Protein AF-A0A4R9K6L1-F1 (afdb_monomer_lite)

Sequence (220 aa):
MGFFLIISLLNCKSLLVRKDYQGAKDAWADTNPELAFERFPSGESGQFITTLEKAHIGFLKDKFDYSDLAELAETSKERLRFSASRELRSFFYLETGEGYYASEAEIIYMHILLGLYFARDKQFEKAAIEARYAGNLLSGEWSAEGQFDDPTLRVLLASLWLSCGNWEEARVDFKKASILAPENKNLRSLSNMKVAPAGFTLIFGGPGAEPVIKTKPNLN

Radius of gyration: 20.04 Å; chains: 1; bounding box: 72×46×49 Å

Secondary structure (DSSP, 8-state):
-------------PPP-TTTTHHHHHHHHTT-HHHHHHTS--S-TT-HHHHHHHHHHHHHTT----HHHHHHHHHHHHHHHHHHHS-------EE-TTS-EE-HHHHHHHHHHHHHHHHHTT-HHHHHHHHHHHHHHHHSEEETTEE---HHHHHHHHHHHHHTT-HHHHHHHHHHHHHHSTT-HHHHHHHT-SS--S-------S--PPP---------

InterPro domains:
  IPR011990 Tetratricopeptide-like helical domain superfamily [G3DSA:1.25.40.10] (13-191)
  IPR011990 Tetratricopeptide-like helical domain superfamily [SSF48452] (108-185)

Foldseek 3Di:
DDDDDPPPPPLPQDDDDPVQQVQLVVCVVVVNLVRSLVSLHDRDPLWLVSLLVNLVSCVVVVHLDNVSLVVVLVVVVVVLVVVVVPPDLAQQFPLTPVRHGDDLVSNLSSLLSVLVSCLVVVVLVSSVVSLVVSVCLQVAQSHNVGHDHDLVSLQSSLVSCVSSVNLVSSLVSLVVSCVVVVVPVVSVVSNPDPDHDPDDDDDDDDPPDDPDPPPDDPPD

pLDDT: mean 79.96, std 19.22, range [33.66, 98.31]

Structure (mmCIF, N/CA/C/O backbone):
data_AF-A0A4R9K6L1-F1
#
_entry.id   AF-A0A4R9K6L1-F1
#
loop_
_atom_site.group_PDB
_atom_site.id
_atom_site.type_symbol
_atom_site.label_atom_id
_atom_site.label_alt_id
_atom_site.label_comp_id
_atom_site.label_asym_id
_atom_site.label_entity_id
_atom_site.label_seq_id
_atom_site.pdbx_PDB_ins_code
_atom_site.Cartn_x
_atom_site.Cartn_y
_atom_site.Cartn_z
_atom_site.occupancy
_atom_site.B_iso_or_equiv
_atom_site.auth_seq_id
_atom_site.auth_comp_id
_atom_site.auth_asym_id
_atom_site.auth_atom_id
_atom_site.pdbx_PDB_model_num
ATOM 1 N N . MET A 1 1 ? -52.188 10.236 30.792 1.00 36.88 1 MET A N 1
ATOM 2 C CA . MET A 1 1 ? -51.552 10.195 29.456 1.00 36.88 1 MET A CA 1
ATOM 3 C C . MET A 1 1 ? -50.476 11.266 29.462 1.00 36.88 1 MET A C 1
ATOM 5 O O . MET A 1 1 ? -50.837 12.419 29.583 1.00 36.88 1 MET A O 1
ATOM 9 N N . GLY A 1 2 ? -49.170 11.039 29.499 1.00 35.03 2 GLY A N 1
ATOM 10 C CA . GLY A 1 2 ? -48.326 9.904 29.137 1.00 35.03 2 GLY A CA 1
ATOM 11 C C . GLY A 1 2 ? -47.093 10.526 28.471 1.00 35.03 2 GLY A C 1
ATOM 12 O O . GLY A 1 2 ? -47.034 10.583 27.251 1.00 35.03 2 GLY A O 1
ATOM 13 N N . PHE A 1 3 ? -46.205 11.126 29.273 1.00 36.59 3 PHE A N 1
ATOM 14 C CA . PHE A 1 3 ? -45.024 11.874 28.825 1.00 36.59 3 PHE A CA 1
ATOM 15 C C . PHE A 1 3 ? -43.962 10.867 28.355 1.00 36.59 3 PHE A C 1
ATOM 17 O O . PHE A 1 3 ? -43.412 10.131 29.172 1.00 36.59 3 PHE A O 1
ATOM 24 N N . PHE A 1 4 ? -43.715 10.779 27.047 1.00 35.78 4 PHE A N 1
ATOM 25 C CA . PHE A 1 4 ? -42.674 9.912 26.490 1.00 35.78 4 PHE A CA 1
ATOM 26 C C . PHE A 1 4 ? -41.352 10.683 26.454 1.00 35.78 4 PHE A C 1
ATOM 28 O O . PHE A 1 4 ? -41.128 11.532 25.594 1.00 35.78 4 PHE A O 1
ATOM 35 N N . LEU A 1 5 ? -40.491 10.407 27.433 1.00 33.66 5 LEU A N 1
ATOM 36 C CA . LEU A 1 5 ? -39.117 10.890 27.477 1.00 33.66 5 LEU A CA 1
ATOM 37 C C . LEU A 1 5 ? -38.275 9.983 26.563 1.00 33.66 5 LEU A C 1
ATOM 39 O O . LEU A 1 5 ? -37.979 8.844 26.921 1.00 33.66 5 LEU A O 1
ATOM 43 N N . ILE A 1 6 ? -37.919 10.458 25.369 1.00 46.28 6 ILE A N 1
ATOM 44 C CA . ILE A 1 6 ? -36.927 9.787 24.520 1.00 46.28 6 ILE A CA 1
ATOM 45 C C . ILE A 1 6 ? -35.559 10.083 25.135 1.00 46.28 6 ILE A C 1
ATOM 47 O O . ILE A 1 6 ? -34.987 11.153 24.939 1.00 46.28 6 ILE A O 1
ATOM 51 N N . ILE A 1 7 ? -35.065 9.146 25.943 1.00 44.22 7 ILE A N 1
ATOM 52 C CA . ILE A 1 7 ? -33.682 9.143 26.415 1.00 44.22 7 ILE A CA 1
ATOM 53 C C . ILE A 1 7 ? -32.823 8.756 25.213 1.00 44.22 7 ILE A C 1
ATOM 55 O O . ILE A 1 7 ? -32.684 7.579 24.881 1.00 44.22 7 ILE A O 1
ATOM 59 N N . SER A 1 8 ? -32.278 9.760 24.532 1.00 39.25 8 SER A N 1
ATOM 60 C CA . SER A 1 8 ? -31.176 9.575 23.596 1.00 39.25 8 SER A CA 1
ATOM 61 C C . SER A 1 8 ? -30.018 8.941 24.364 1.00 39.25 8 SER A C 1
ATOM 63 O O . SER A 1 8 ? -29.418 9.577 25.230 1.00 39.25 8 SER A O 1
ATOM 65 N N . LEU A 1 9 ? -29.744 7.667 24.083 1.00 37.16 9 LEU A N 1
ATOM 66 C CA . LEU A 1 9 ? -28.567 6.962 24.572 1.00 37.16 9 LEU A CA 1
ATOM 67 C C . LEU A 1 9 ? -27.334 7.735 24.097 1.00 37.16 9 LEU A C 1
ATOM 69 O O . LEU A 1 9 ? -26.990 7.721 22.916 1.00 37.16 9 LEU A O 1
ATOM 73 N N . LEU A 1 10 ? -26.697 8.444 25.027 1.00 37.34 10 LEU A N 1
ATOM 74 C CA . LEU A 1 10 ? -25.349 8.964 24.866 1.00 37.34 10 LEU A CA 1
ATOM 75 C C . LEU A 1 10 ? -24.451 7.761 24.576 1.00 37.34 10 LEU A C 1
ATOM 77 O O . LEU A 1 10 ? -24.151 6.965 25.465 1.00 37.34 10 LEU A O 1
ATOM 81 N N . ASN A 1 11 ? -24.087 7.594 23.307 1.00 37.25 11 ASN A N 1
ATOM 82 C CA . ASN A 1 11 ? -23.179 6.552 22.865 1.00 37.25 11 ASN A CA 1
ATOM 83 C C . ASN A 1 11 ? -21.774 6.945 23.343 1.00 37.25 11 ASN A C 1
ATOM 85 O O . ASN A 1 11 ? -21.026 7.613 22.631 1.00 37.25 11 ASN A O 1
ATOM 89 N N . CYS A 1 12 ? -21.454 6.606 24.594 1.00 40.66 12 CYS A N 1
ATOM 90 C CA . CYS A 1 12 ? -20.096 6.648 25.123 1.00 40.66 12 CYS A CA 1
ATOM 91 C C . CYS A 1 12 ? -19.276 5.626 24.329 1.00 40.66 12 CYS A C 1
ATOM 93 O O . CYS A 1 12 ? -19.197 4.458 24.706 1.00 40.66 12 CYS A O 1
ATOM 95 N N . LYS A 1 13 ? -18.722 6.039 23.186 1.00 56.47 13 LYS A N 1
ATOM 96 C CA . LYS A 1 13 ? -17.783 5.218 22.423 1.00 56.47 13 LYS A CA 1
ATOM 97 C C . LYS A 1 13 ? -16.499 5.116 23.247 1.00 56.47 13 LYS A C 1
ATOM 99 O O . LYS A 1 13 ? -15.717 6.060 23.292 1.00 56.47 13 LYS A O 1
ATOM 104 N N . SER A 1 14 ? -16.327 4.011 23.969 1.00 63.00 14 SER A N 1
ATOM 105 C CA . SER A 1 14 ? -15.036 3.667 24.563 1.00 63.00 14 SER A CA 1
ATOM 106 C C . SER A 1 14 ? -14.050 3.367 23.443 1.00 63.00 14 SER A C 1
ATOM 108 O O . SER A 1 14 ? -14.424 2.690 22.484 1.00 63.00 14 SER A O 1
ATOM 110 N N . LEU A 1 15 ? -12.813 3.844 23.579 1.00 71.88 15 LEU A N 1
ATOM 111 C CA . LEU A 1 15 ? -11.767 3.521 22.619 1.00 71.88 15 LEU A CA 1
ATOM 112 C C . LEU A 1 15 ? -11.484 2.011 22.625 1.00 71.88 15 LEU A C 1
ATOM 114 O O . LEU A 1 15 ? -11.490 1.397 23.699 1.00 71.88 15 LEU A O 1
ATOM 118 N N . LEU A 1 16 ? -11.242 1.421 21.454 1.00 79.19 16 LEU A N 1
ATOM 119 C CA . LEU A 1 16 ? -10.873 0.015 21.339 1.00 79.19 16 LEU A CA 1
ATOM 120 C C . LEU A 1 16 ? -9.491 -0.198 21.954 1.00 79.19 16 LEU A C 1
ATOM 122 O O . LEU A 1 16 ? -8.539 0.547 21.720 1.00 79.19 16 LEU A O 1
ATOM 126 N N . VAL A 1 17 ? -9.361 -1.263 22.735 1.00 80.75 17 VAL A N 1
ATOM 127 C CA . VAL A 1 17 ? -8.100 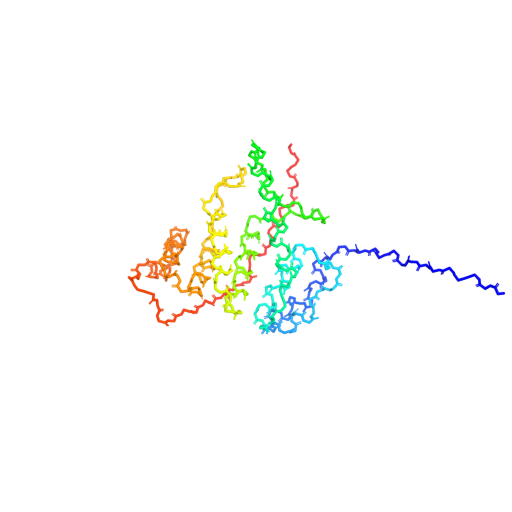-1.675 23.354 1.00 80.75 17 VAL A CA 1
ATOM 128 C C . VAL A 1 17 ? -7.574 -2.947 22.702 1.00 80.75 17 VAL A C 1
ATOM 130 O O . VAL A 1 17 ? -8.315 -3.703 22.083 1.00 80.75 17 VAL A O 1
ATOM 133 N N . ARG A 1 18 ? -6.286 -3.263 22.907 1.00 79.69 18 ARG A N 1
ATOM 134 C CA . ARG A 1 18 ? -5.628 -4.468 22.347 1.00 79.69 18 ARG A CA 1
ATOM 135 C C . ARG A 1 18 ? -6.443 -5.757 22.527 1.00 79.69 18 ARG A C 1
ATOM 137 O O . ARG A 1 18 ? -6.401 -6.619 21.654 1.00 79.69 18 ARG A O 1
ATOM 144 N N . LYS A 1 19 ? -7.161 -5.888 23.648 1.00 84.81 19 LYS A N 1
ATOM 145 C CA . LYS A 1 19 ? -7.999 -7.051 23.965 1.00 84.81 19 LYS A CA 1
ATOM 146 C C . LYS A 1 19 ? -9.189 -7.204 23.011 1.00 84.81 19 LYS A C 1
ATOM 148 O O . LYS A 1 19 ? -9.548 -8.334 22.698 1.00 84.81 19 LYS A O 1
ATOM 153 N N . ASP A 1 20 ? -9.755 -6.104 22.524 1.00 86.06 20 ASP A N 1
ATOM 154 C CA . ASP A 1 20 ? -10.908 -6.130 21.617 1.00 86.06 20 ASP A CA 1
ATOM 155 C C . ASP A 1 20 ? -10.535 -6.718 20.248 1.00 86.06 20 ASP A C 1
ATOM 157 O O . ASP A 1 20 ? -11.352 -7.360 19.597 1.00 86.06 20 ASP A O 1
ATOM 161 N N . TYR A 1 21 ? -9.264 -6.595 19.856 1.00 87.25 21 TYR A N 1
ATOM 162 C CA . TYR A 1 21 ? -8.719 -7.170 18.624 1.00 87.25 21 TYR A CA 1
ATOM 163 C C . TYR A 1 21 ? -8.342 -8.651 18.746 1.00 87.25 21 TYR A C 1
ATOM 165 O O . TYR A 1 21 ? -7.993 -9.264 17.738 1.00 87.25 21 TYR A O 1
ATOM 173 N N . GLN A 1 22 ? -8.373 -9.249 19.944 1.00 88.88 22 GLN A N 1
ATOM 174 C CA . GLN A 1 22 ? -7.830 -10.597 20.157 1.00 88.88 22 GLN A CA 1
ATOM 175 C C . GLN A 1 22 ? -8.517 -11.642 19.269 1.00 88.88 22 GLN A C 1
ATOM 177 O O . GLN A 1 22 ? -7.840 -12.450 18.644 1.00 88.88 22 GLN A O 1
ATOM 182 N N . GLY A 1 23 ? -9.846 -11.569 19.131 1.00 88.75 23 GLY A N 1
ATOM 183 C CA . GLY A 1 23 ? -10.600 -12.507 18.298 1.00 88.75 23 GLY A CA 1
ATOM 184 C C . GLY A 1 23 ? -10.215 -12.455 16.816 1.00 88.75 23 GLY A C 1
ATOM 185 O O . GLY A 1 23 ? -10.156 -13.503 16.171 1.00 88.75 23 GLY A O 1
ATOM 186 N N . ALA A 1 24 ? -9.929 -11.259 16.292 1.00 88.75 24 ALA A N 1
ATOM 187 C CA . ALA A 1 24 ? -9.442 -11.073 14.928 1.00 88.75 24 ALA A CA 1
ATOM 188 C C . ALA A 1 24 ? -7.986 -11.539 14.776 1.00 88.75 24 ALA A C 1
ATOM 190 O O . ALA A 1 24 ? -7.653 -12.187 13.787 1.00 88.75 24 ALA A O 1
ATOM 191 N N . LYS A 1 25 ? -7.133 -11.269 15.775 1.00 88.25 25 LYS A N 1
ATOM 192 C CA . LYS A 1 25 ? -5.722 -11.690 15.791 1.00 88.25 25 LYS A CA 1
ATOM 193 C C . LYS A 1 25 ? -5.557 -13.204 15.816 1.00 88.25 25 LYS A C 1
ATOM 195 O O . LYS A 1 25 ? -4.747 -13.721 15.055 1.00 88.25 25 LYS A O 1
ATOM 200 N N . ASP A 1 26 ? -6.333 -13.901 16.641 1.00 89.62 26 ASP A N 1
ATOM 201 C CA . ASP A 1 26 ? -6.288 -15.365 16.725 1.00 89.62 26 ASP A CA 1
ATOM 202 C C . ASP A 1 26 ? -6.690 -15.990 15.381 1.00 89.62 26 ASP A C 1
ATOM 204 O O . ASP A 1 26 ? -5.981 -16.832 14.840 1.00 89.62 26 ASP A O 1
ATOM 208 N N . ALA A 1 27 ? -7.779 -15.501 14.779 1.00 89.38 27 ALA A N 1
ATOM 209 C CA . ALA A 1 27 ? -8.224 -15.965 13.468 1.00 89.38 27 ALA A CA 1
ATOM 210 C C . ALA A 1 27 ? -7.210 -15.660 12.350 1.00 89.38 27 ALA A C 1
ATOM 212 O O . ALA A 1 27 ? -7.004 -16.477 11.453 1.00 89.38 27 ALA A O 1
ATOM 213 N N . TRP A 1 28 ? -6.551 -14.502 12.415 1.00 86.88 28 TRP A N 1
ATOM 214 C CA . TRP A 1 28 ? -5.494 -14.138 11.478 1.00 86.88 28 TRP A CA 1
ATOM 215 C C . TRP A 1 28 ? -4.270 -15.051 11.594 1.00 86.88 28 TRP A C 1
ATOM 217 O O . TRP A 1 28 ? -3.740 -15.501 10.579 1.00 86.88 28 TRP A O 1
ATOM 227 N N . ALA A 1 29 ? -3.844 -15.358 12.822 1.00 85.88 29 ALA A N 1
ATOM 228 C CA . ALA A 1 29 ? -2.739 -16.277 13.087 1.00 85.88 29 ALA A CA 1
ATOM 229 C C . ALA A 1 29 ? -3.022 -17.689 12.544 1.00 85.88 29 ALA A C 1
ATOM 231 O O . ALA A 1 29 ? -2.115 -18.343 12.031 1.00 85.88 29 ALA A O 1
ATOM 232 N N . ASP A 1 30 ? -4.288 -18.108 12.557 1.00 87.00 30 ASP A N 1
ATOM 233 C CA . ASP A 1 30 ? -4.757 -19.369 11.974 1.00 87.00 30 ASP A CA 1
ATOM 234 C C . ASP A 1 30 ? -4.945 -19.312 10.441 1.00 87.00 30 ASP A C 1
ATOM 236 O O . ASP A 1 30 ? -5.498 -20.235 9.844 1.00 87.00 30 ASP A O 1
ATOM 240 N N . THR A 1 31 ? -4.471 -18.249 9.773 1.00 85.00 31 THR A N 1
ATOM 241 C CA . THR A 1 31 ? -4.601 -18.039 8.315 1.00 85.00 31 THR A CA 1
ATOM 242 C C . THR A 1 31 ? -6.068 -18.035 7.850 1.00 85.00 31 THR A C 1
ATOM 244 O O . THR A 1 31 ? -6.394 -18.519 6.769 1.00 85.00 31 THR A O 1
ATOM 247 N N . ASN A 1 32 ? -6.974 -17.491 8.672 1.00 87.81 32 ASN A N 1
ATOM 248 C CA . ASN A 1 32 ? -8.411 -17.419 8.396 1.00 87.81 32 ASN A CA 1
ATOM 249 C C . ASN A 1 32 ? -8.884 -15.950 8.295 1.00 87.81 32 ASN A C 1
ATOM 251 O O . ASN A 1 32 ? -9.416 -15.396 9.267 1.00 87.81 32 ASN A O 1
ATOM 255 N N . PRO A 1 33 ? -8.669 -15.284 7.142 1.00 86.69 33 PRO A N 1
ATOM 256 C CA . PRO A 1 33 ? -9.011 -13.874 6.961 1.00 86.69 33 PRO A CA 1
ATOM 257 C C . PRO A 1 33 ? -10.525 -13.615 6.996 1.00 86.69 33 PRO A C 1
ATOM 259 O O . PRO A 1 33 ? -10.949 -12.529 7.396 1.00 86.69 33 PRO A O 1
ATOM 262 N N . GLU A 1 34 ? -11.359 -14.595 6.637 1.00 89.19 34 GLU A N 1
ATOM 263 C CA . GLU A 1 34 ? -12.816 -14.518 6.776 1.00 89.19 34 GLU A CA 1
ATOM 264 C C . GLU A 1 34 ? -13.216 -14.351 8.240 1.00 89.19 34 GLU A C 1
ATOM 266 O O . GLU A 1 34 ? -13.890 -13.381 8.594 1.00 89.19 34 GLU A O 1
ATOM 271 N N . LEU A 1 35 ? -12.747 -15.255 9.100 1.00 90.31 35 LEU A N 1
ATOM 272 C CA . LEU A 1 35 ? -13.051 -15.223 10.525 1.00 90.31 35 LEU A CA 1
ATOM 273 C C . LEU A 1 35 ? -12.405 -14.015 11.214 1.00 90.31 35 LEU A C 1
ATOM 275 O O . LEU A 1 35 ? -13.004 -13.439 12.123 1.00 90.31 35 LEU A O 1
ATOM 279 N N . ALA A 1 36 ? -11.215 -13.597 10.769 1.00 90.50 36 ALA A N 1
ATOM 280 C CA . ALA A 1 36 ? -10.563 -12.388 11.266 1.00 90.50 36 ALA A CA 1
ATOM 281 C C . ALA A 1 36 ? -11.409 -11.140 10.991 1.00 90.50 36 ALA A C 1
ATOM 283 O O . ALA A 1 36 ? -11.549 -10.284 11.862 1.00 90.50 36 ALA A O 1
ATOM 284 N N . PHE A 1 37 ? -12.027 -11.063 9.810 1.00 89.81 37 PHE A N 1
ATOM 285 C CA . PHE A 1 37 ? -12.924 -9.969 9.450 1.00 89.81 37 PHE A CA 1
ATOM 286 C C . PHE A 1 37 ? -14.233 -9.997 10.240 1.00 89.81 37 PHE A C 1
ATOM 288 O O . PHE A 1 37 ? -14.690 -8.953 10.698 1.00 89.81 37 PHE A O 1
ATOM 295 N N . GLU A 1 38 ? -14.843 -11.172 10.409 1.00 90.25 38 GLU A N 1
ATOM 296 C CA . GLU A 1 38 ? -16.077 -11.332 11.194 1.00 90.25 38 GLU A CA 1
ATOM 297 C C . GLU A 1 38 ? -15.883 -10.958 12.665 1.00 90.25 38 GLU A C 1
ATOM 299 O O . GLU A 1 38 ? -16.781 -10.394 13.288 1.00 90.25 38 GLU A O 1
ATOM 304 N N . ARG A 1 39 ? -14.702 -11.257 13.213 1.00 91.25 39 ARG A N 1
ATOM 305 C CA . ARG A 1 39 ? -14.328 -10.947 14.598 1.00 91.25 39 ARG A CA 1
ATOM 306 C C . ARG A 1 39 ? -13.650 -9.590 14.756 1.00 91.25 39 ARG A C 1
ATOM 308 O O . ARG A 1 39 ? -13.226 -9.270 15.867 1.00 91.25 39 ARG A O 1
ATOM 315 N N . PHE A 1 40 ? -13.522 -8.809 13.683 1.00 89.06 40 PHE A N 1
ATOM 316 C CA . PHE A 1 40 ? -12.942 -7.475 13.768 1.00 89.06 40 PHE A CA 1
ATOM 317 C C . PHE A 1 40 ? -13.823 -6.595 14.667 1.00 89.06 40 PHE A C 1
ATOM 319 O O . PHE A 1 40 ? -15.046 -6.575 14.483 1.00 89.06 40 PHE A O 1
ATOM 326 N N . PRO A 1 41 ? -13.247 -5.886 15.653 1.00 85.06 41 PRO A N 1
ATOM 327 C CA . PRO A 1 41 ? -14.032 -5.171 16.646 1.00 85.06 41 PRO A CA 1
ATOM 328 C C . PRO A 1 41 ? -14.935 -4.105 16.013 1.00 85.06 41 PRO A C 1
ATOM 330 O O . PRO A 1 41 ? -14.535 -3.333 15.141 1.00 85.06 41 PRO A O 1
ATOM 333 N N . SER A 1 42 ? -16.176 -4.042 16.492 1.00 73.25 42 SER A N 1
ATOM 334 C CA . SER A 1 42 ? -17.151 -3.017 16.123 1.00 73.25 42 SER A CA 1
ATOM 335 C C . SER A 1 42 ? -17.279 -2.004 17.263 1.00 73.25 42 SER A C 1
ATOM 337 O O . SER A 1 42 ? -17.827 -2.331 18.313 1.00 73.25 42 SER A O 1
ATOM 339 N N . GLY A 1 43 ? -16.786 -0.779 17.079 1.00 68.12 43 GLY A N 1
ATOM 340 C CA . GLY A 1 43 ? -16.890 0.278 18.100 1.00 68.12 43 GLY A CA 1
ATOM 341 C C . GLY A 1 43 ? -16.409 1.645 17.615 1.00 68.12 43 GLY A C 1
ATOM 342 O O . GLY A 1 43 ? -17.047 2.667 17.866 1.00 68.12 43 GLY A O 1
ATOM 343 N N . GLU A 1 44 ? -15.360 1.642 16.799 1.00 66.94 44 GLU A N 1
ATOM 344 C CA . GLU A 1 44 ? -14.699 2.834 16.257 1.00 66.94 44 GLU A CA 1
ATOM 345 C C . GLU A 1 44 ? -14.853 2.914 14.732 1.00 66.94 44 GLU A C 1
ATOM 347 O O . GLU A 1 44 ? -13.885 2.948 13.978 1.00 66.94 44 GLU A O 1
ATOM 352 N N . SER A 1 45 ? -16.099 2.907 14.250 1.00 62.50 45 SER A N 1
ATOM 353 C CA . SER A 1 45 ? -16.364 3.139 12.823 1.00 62.50 45 SER A CA 1
ATOM 354 C C . SER A 1 45 ? -15.931 4.556 12.437 1.00 62.50 45 SER A C 1
ATOM 356 O O . SER A 1 45 ? -16.371 5.511 13.087 1.00 62.50 45 SER A O 1
ATOM 358 N N . GLY A 1 46 ? -15.113 4.674 11.388 1.00 62.56 46 GLY A N 1
ATOM 359 C CA . GLY A 1 46 ? -14.629 5.948 10.841 1.00 62.56 46 GLY A CA 1
ATOM 360 C C . GLY A 1 46 ? -13.322 6.474 11.443 1.00 62.56 46 GLY A C 1
ATOM 361 O O . GLY A 1 46 ? -12.901 7.566 11.079 1.00 62.56 46 GLY A O 1
ATOM 362 N N . GLN A 1 47 ? -12.680 5.727 12.346 1.00 81.06 47 GLN A N 1
ATOM 363 C CA . GLN A 1 47 ? -11.330 6.050 12.821 1.00 81.06 47 GLN A CA 1
ATOM 364 C C . GLN A 1 47 ? -10.272 5.525 11.845 1.00 81.06 47 GLN A C 1
ATOM 366 O O . GLN A 1 47 ? -10.514 4.561 11.112 1.00 81.06 47 GLN A O 1
ATOM 371 N N . PHE A 1 48 ? -9.103 6.161 11.803 1.00 85.44 48 PHE A N 1
ATOM 372 C CA . PHE A 1 48 ? -8.091 5.886 10.781 1.00 85.44 48 PHE A CA 1
ATOM 373 C C . PHE A 1 48 ? -7.600 4.438 10.842 1.00 85.44 48 PHE A C 1
ATOM 375 O O . PHE A 1 48 ? -7.652 3.726 9.838 1.00 85.44 48 PHE A O 1
ATOM 382 N N . ILE A 1 49 ? -7.148 3.991 12.019 1.00 85.69 49 ILE A N 1
ATOM 383 C CA . ILE A 1 49 ? -6.502 2.681 12.156 1.00 85.69 49 ILE A CA 1
ATOM 384 C C . ILE A 1 49 ? -7.497 1.542 11.937 1.00 85.69 49 ILE A C 1
ATOM 386 O O . ILE A 1 49 ? -7.215 0.614 11.185 1.00 85.69 49 ILE A O 1
ATOM 390 N N . THR A 1 50 ? -8.708 1.655 12.489 1.00 87.88 50 THR A N 1
ATOM 391 C CA . THR A 1 50 ? -9.757 0.648 12.303 1.00 87.88 50 THR A CA 1
ATOM 392 C C . THR A 1 50 ? -10.201 0.550 10.855 1.00 87.88 50 THR A C 1
ATOM 394 O O . THR A 1 50 ? -10.419 -0.555 10.360 1.00 87.88 50 THR A O 1
ATOM 397 N N . THR A 1 51 ? -10.310 1.682 10.157 1.00 90.69 51 THR A N 1
ATOM 398 C CA . THR A 1 51 ? -10.644 1.716 8.730 1.00 90.69 51 THR A CA 1
ATOM 399 C C . THR A 1 51 ? -9.538 1.065 7.904 1.00 90.69 51 THR A C 1
ATOM 401 O O . THR A 1 51 ? -9.827 0.206 7.070 1.00 90.69 51 THR A O 1
ATOM 404 N N . LEU A 1 52 ? -8.274 1.412 8.167 1.00 92.12 52 LEU A N 1
ATOM 405 C CA . LEU A 1 52 ? -7.118 0.875 7.449 1.00 92.12 52 LEU A CA 1
ATOM 406 C C . LEU A 1 52 ? -6.951 -0.637 7.663 1.00 92.12 52 LEU A C 1
ATOM 408 O O . LEU A 1 52 ? -6.829 -1.385 6.693 1.00 92.12 52 LEU A O 1
ATOM 412 N N . GLU A 1 53 ? -6.991 -1.107 8.910 1.00 90.25 53 GLU A N 1
ATOM 413 C CA . GLU A 1 53 ? -6.848 -2.528 9.249 1.00 90.25 53 GLU A CA 1
ATOM 414 C C . GLU A 1 53 ? -8.016 -3.363 8.713 1.00 90.25 53 GLU A C 1
ATOM 416 O O . GLU A 1 53 ? -7.815 -4.428 8.122 1.00 90.25 53 GLU A O 1
ATOM 421 N N . LYS A 1 54 ? -9.252 -2.870 8.852 1.00 90.56 54 LYS A N 1
ATOM 422 C CA . LYS A 1 54 ? -10.431 -3.560 8.319 1.00 90.56 54 LYS A CA 1
ATOM 423 C C . LYS A 1 54 ? -10.404 -3.623 6.795 1.00 90.56 54 LYS A C 1
ATOM 425 O O . LYS A 1 54 ? -10.770 -4.657 6.232 1.00 90.56 54 LYS A O 1
ATOM 430 N N . ALA A 1 55 ? -9.952 -2.561 6.127 1.00 93.31 55 ALA A N 1
ATOM 431 C CA . ALA A 1 55 ? -9.749 -2.563 4.683 1.00 93.31 55 ALA A CA 1
ATOM 432 C C . ALA A 1 55 ? -8.622 -3.522 4.272 1.00 93.31 55 ALA A C 1
ATOM 434 O O . ALA A 1 55 ? -8.765 -4.232 3.285 1.00 93.31 55 ALA A O 1
ATOM 435 N N . HIS A 1 56 ? -7.533 -3.626 5.037 1.00 92.56 56 HIS A N 1
ATOM 436 C CA . HIS A 1 56 ? -6.466 -4.594 4.764 1.00 92.56 56 HIS A CA 1
ATOM 437 C C . HIS A 1 56 ? -6.994 -6.033 4.779 1.00 92.56 56 HIS A C 1
ATOM 439 O O . HIS A 1 56 ? -6.833 -6.777 3.808 1.00 92.56 56 HIS A O 1
ATOM 445 N N . ILE A 1 57 ? -7.678 -6.413 5.862 1.00 90.56 57 ILE A N 1
ATOM 446 C CA . ILE A 1 57 ? -8.269 -7.751 5.988 1.00 90.56 57 ILE A CA 1
ATOM 447 C C . ILE A 1 57 ? -9.310 -7.950 4.885 1.00 90.56 57 ILE A C 1
ATOM 449 O O . ILE A 1 57 ? -9.303 -8.977 4.214 1.00 90.56 57 ILE A O 1
ATOM 453 N N . GLY A 1 58 ? -10.169 -6.949 4.659 1.00 91.88 58 GLY A N 1
ATOM 454 C CA . GLY A 1 58 ? -11.185 -6.932 3.609 1.00 91.88 58 GLY A CA 1
ATOM 455 C C . GLY A 1 58 ? -10.609 -7.175 2.215 1.00 91.88 58 GLY A C 1
ATOM 456 O O . GLY A 1 58 ? -11.170 -7.959 1.447 1.00 91.88 58 GLY A O 1
ATOM 457 N N . PHE A 1 59 ? -9.474 -6.556 1.902 1.00 92.12 59 PHE A N 1
ATOM 458 C CA . PHE A 1 59 ? -8.802 -6.719 0.624 1.00 92.12 59 PHE A CA 1
ATOM 459 C C . PHE A 1 59 ? -8.403 -8.180 0.426 1.00 92.12 59 PHE A C 1
ATOM 461 O O . PHE A 1 59 ? -8.665 -8.738 -0.633 1.00 92.12 59 PHE A O 1
ATOM 468 N N . LEU A 1 60 ? -7.844 -8.828 1.443 1.00 89.00 60 LEU A N 1
ATOM 469 C CA . LEU A 1 60 ? -7.330 -10.197 1.335 1.00 89.00 60 LEU A CA 1
ATOM 470 C C . LEU A 1 60 ? -8.411 -11.282 1.270 1.00 89.00 60 LEU A C 1
ATOM 472 O O . LEU A 1 60 ? -8.127 -12.380 0.810 1.00 89.00 60 LEU A O 1
ATOM 476 N N . LYS A 1 61 ? -9.647 -10.964 1.662 1.00 87.44 61 LYS A N 1
ATOM 477 C CA . LYS A 1 61 ? -10.827 -11.849 1.568 1.00 87.44 61 LYS A CA 1
ATOM 478 C C . LYS A 1 61 ? -11.792 -11.476 0.439 1.00 87.44 61 LYS A C 1
ATOM 480 O O . LYS A 1 61 ? -13.004 -11.692 0.564 1.00 87.44 61 LYS A O 1
ATOM 485 N N . ASP A 1 62 ? -11.290 -10.778 -0.577 1.00 86.25 62 ASP A N 1
ATOM 486 C CA . ASP A 1 62 ? -12.059 -10.339 -1.745 1.00 86.25 62 ASP A CA 1
ATOM 487 C C . ASP A 1 62 ? -13.358 -9.575 -1.405 1.00 86.25 62 ASP A C 1
ATOM 489 O O . ASP A 1 62 ? -14.382 -9.705 -2.078 1.00 86.25 62 ASP A O 1
ATOM 493 N N . LYS A 1 63 ? -13.351 -8.741 -0.351 1.00 85.50 63 LYS A N 1
ATOM 494 C CA . LYS A 1 63 ? -14.401 -7.718 -0.192 1.00 85.50 63 LYS A CA 1
ATOM 495 C C . LYS A 1 63 ? -14.182 -6.603 -1.207 1.00 85.50 63 LYS A C 1
ATOM 497 O O . LYS A 1 63 ? -13.049 -6.248 -1.510 1.00 85.50 63 LYS A O 1
ATOM 502 N N . PHE A 1 64 ? -15.292 -6.025 -1.652 1.00 79.38 64 PHE A N 1
ATOM 503 C CA . PHE A 1 64 ? -15.335 -4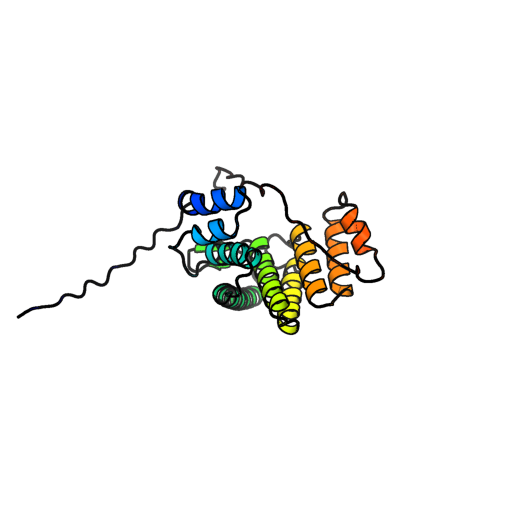.919 -2.613 1.00 79.38 64 PHE A CA 1
ATOM 504 C C . PHE A 1 64 ? -15.764 -3.589 -1.989 1.00 79.38 64 PHE A C 1
ATOM 506 O O . PHE A 1 64 ? -15.771 -2.574 -2.668 1.00 79.38 64 PHE A O 1
ATOM 513 N N . ASP A 1 65 ? -16.141 -3.581 -0.711 1.00 89.12 65 ASP A N 1
ATOM 514 C CA . ASP A 1 65 ? -16.518 -2.345 -0.032 1.00 89.12 65 ASP A CA 1
ATOM 515 C C . ASP A 1 65 ? -15.279 -1.684 0.579 1.00 89.12 65 ASP A C 1
ATOM 517 O O . ASP A 1 65 ? -14.642 -2.252 1.470 1.00 89.12 65 ASP A O 1
ATOM 521 N N . TYR A 1 66 ? -14.931 -0.515 0.047 1.00 93.38 66 TYR A N 1
ATOM 522 C CA . TYR A 1 66 ? -13.800 0.311 0.462 1.00 93.38 66 TYR A CA 1
ATOM 523 C C . TYR A 1 66 ? -14.181 1.802 0.517 1.00 93.38 66 TYR A C 1
ATOM 525 O O . TYR A 1 66 ? -13.306 2.665 0.420 1.00 93.38 66 TYR A O 1
ATOM 533 N N . SER A 1 67 ? -15.475 2.127 0.671 1.00 93.19 67 SER A N 1
ATOM 534 C CA . SER A 1 67 ? -15.950 3.521 0.722 1.00 93.19 67 SER A CA 1
ATOM 535 C C . SER A 1 67 ? -15.286 4.316 1.840 1.00 93.19 67 SER A C 1
ATOM 537 O O . SER A 1 67 ? -14.794 5.414 1.596 1.00 93.19 67 SER A O 1
ATOM 539 N N . ASP A 1 68 ? -15.201 3.723 3.032 1.00 91.62 68 ASP A N 1
ATOM 540 C CA . ASP A 1 68 ? -14.621 4.367 4.213 1.00 91.62 68 ASP A CA 1
ATOM 541 C C . ASP A 1 68 ? -13.122 4.643 4.003 1.00 91.62 68 ASP A C 1
ATOM 543 O O . ASP A 1 68 ? -12.616 5.696 4.384 1.00 91.62 68 ASP A O 1
ATOM 547 N N . LEU A 1 69 ? -12.408 3.731 3.326 1.00 94.75 69 LEU A N 1
ATOM 548 C CA . LEU A 1 69 ? -11.000 3.921 2.963 1.00 94.75 69 LEU A CA 1
ATOM 549 C C . LEU A 1 69 ? -10.834 5.058 1.944 1.00 94.75 69 LEU A C 1
ATOM 551 O O . LEU A 1 69 ? -9.892 5.843 2.045 1.00 94.75 69 LEU A O 1
ATOM 555 N N . ALA A 1 70 ? -11.738 5.155 0.965 1.00 94.75 70 ALA A N 1
ATOM 556 C CA . ALA A 1 70 ? -11.722 6.228 -0.024 1.00 94.75 70 ALA A CA 1
ATOM 557 C C . ALA A 1 70 ? -11.998 7.599 0.617 1.00 94.75 70 ALA A C 1
ATOM 559 O O . ALA A 1 70 ? -11.286 8.560 0.333 1.00 94.75 70 ALA A O 1
ATOM 560 N N . GLU A 1 71 ? -12.980 7.684 1.519 1.00 92.31 71 GLU A N 1
ATOM 561 C CA . GLU A 1 71 ? -13.282 8.904 2.281 1.00 92.31 71 GLU A CA 1
ATOM 562 C C . GLU A 1 71 ? -12.100 9.329 3.164 1.00 92.31 71 GLU A C 1
ATOM 564 O O . GLU A 1 71 ? -11.721 10.507 3.190 1.00 92.31 71 GLU A O 1
ATOM 569 N N . LEU A 1 72 ? -11.463 8.363 3.833 1.00 90.44 72 LEU A N 1
ATOM 570 C CA . LEU A 1 72 ? -10.272 8.596 4.644 1.00 90.44 72 LEU A CA 1
ATOM 571 C C . LEU A 1 72 ? -9.107 9.136 3.802 1.00 90.44 72 LEU A C 1
ATOM 573 O O . LEU A 1 72 ? -8.441 10.092 4.208 1.00 90.44 72 LEU A O 1
ATOM 577 N N . ALA A 1 73 ? -8.884 8.571 2.612 1.00 92.19 73 ALA A N 1
ATOM 578 C CA . ALA A 1 73 ? -7.826 9.006 1.707 1.00 92.19 73 ALA A CA 1
ATOM 579 C C . ALA A 1 73 ? -8.041 10.434 1.187 1.00 92.19 73 ALA A C 1
ATOM 581 O O . ALA A 1 73 ? -7.092 11.219 1.167 1.00 92.19 73 ALA A O 1
ATOM 582 N N . GLU A 1 74 ? -9.266 10.803 0.805 1.00 90.69 74 GLU A N 1
ATOM 583 C CA . GLU A 1 74 ? -9.574 12.174 0.374 1.00 90.69 74 GLU A CA 1
ATOM 584 C C . GLU A 1 74 ? -9.391 13.180 1.517 1.00 90.69 74 GLU A C 1
ATOM 586 O O . GLU A 1 74 ? -8.700 14.189 1.356 1.00 90.69 74 GLU A O 1
ATOM 591 N N . THR A 1 75 ? -9.888 12.851 2.711 1.00 84.88 75 THR A N 1
ATOM 592 C CA . THR A 1 75 ? -9.703 13.682 3.911 1.00 84.88 75 THR A CA 1
ATOM 593 C C . THR A 1 75 ? -8.217 13.865 4.249 1.00 84.88 75 THR A C 1
ATOM 595 O O . THR A 1 75 ? -7.783 14.957 4.628 1.00 84.88 75 THR A O 1
ATOM 598 N N . SER A 1 76 ? -7.411 12.812 4.088 1.00 83.62 76 SER A N 1
ATOM 599 C CA . SER A 1 76 ? -5.957 12.863 4.280 1.00 83.62 76 SER A CA 1
ATOM 600 C C . SER A 1 76 ? -5.276 13.804 3.277 1.00 83.62 76 SER A C 1
ATOM 602 O O . SER A 1 76 ? -4.486 14.665 3.677 1.00 83.62 76 SER A O 1
ATOM 604 N N . LYS A 1 77 ? -5.633 13.727 1.984 1.00 84.44 77 LYS A N 1
ATOM 605 C CA . LYS A 1 77 ? -5.081 14.598 0.927 1.00 84.44 77 LYS A CA 1
ATOM 606 C C . LYS A 1 77 ? -5.345 16.077 1.202 1.00 84.44 77 LYS A C 1
ATOM 608 O O . LYS A 1 77 ? -4.444 16.904 1.032 1.00 84.44 77 LYS A O 1
ATOM 613 N N . GLU A 1 78 ? -6.560 16.421 1.626 1.00 77.38 78 GLU A N 1
ATOM 614 C CA . GLU A 1 78 ? -6.934 17.802 1.956 1.00 77.38 78 GLU A CA 1
ATOM 615 C C . GLU A 1 78 ? -6.096 18.358 3.112 1.00 77.38 78 GLU A C 1
ATOM 617 O O . GLU A 1 78 ? -5.547 19.463 3.019 1.00 77.38 78 GLU A O 1
ATOM 622 N N . ARG A 1 79 ? -5.932 17.566 4.177 1.00 71.12 79 ARG A N 1
ATOM 623 C CA . ARG A 1 79 ? -5.133 17.936 5.355 1.00 71.12 79 ARG A CA 1
ATOM 624 C C . ARG A 1 79 ? -3.651 18.099 5.013 1.00 71.12 79 ARG A C 1
ATOM 626 O O . ARG A 1 79 ? -3.045 19.096 5.413 1.00 71.12 79 ARG A O 1
ATOM 633 N N . LEU A 1 80 ? -3.084 17.185 4.221 1.00 69.06 80 LEU A N 1
ATOM 634 C CA . LEU A 1 80 ? -1.690 17.260 3.765 1.00 69.06 80 LEU A CA 1
ATOM 635 C C . LEU A 1 80 ? -1.435 18.501 2.902 1.00 69.06 80 LEU A C 1
ATOM 637 O O . LEU A 1 80 ? -0.451 19.213 3.114 1.00 69.06 80 LEU A O 1
ATOM 641 N N . ARG A 1 81 ? -2.346 18.822 1.972 1.00 63.50 81 ARG A N 1
ATOM 642 C CA . ARG A 1 81 ? -2.241 20.025 1.131 1.00 63.50 81 ARG A CA 1
ATOM 643 C C . ARG A 1 81 ? -2.242 21.308 1.963 1.00 63.50 81 ARG A C 1
ATOM 645 O O . ARG A 1 81 ? -1.471 22.223 1.672 1.00 63.50 81 ARG A O 1
ATOM 652 N N . PHE A 1 82 ? -3.097 21.385 2.983 1.00 54.44 82 PHE A N 1
ATOM 653 C CA . PHE A 1 82 ? -3.160 22.548 3.866 1.00 54.44 82 PHE A CA 1
ATOM 654 C C . PHE A 1 82 ? -1.872 22.716 4.683 1.00 54.44 82 PHE A C 1
ATOM 656 O O . PHE A 1 82 ? -1.342 23.824 4.765 1.00 54.44 82 PHE A O 1
ATOM 663 N N . SER A 1 83 ? -1.334 21.623 5.227 1.00 55.03 83 SER A N 1
ATOM 664 C CA . SER A 1 83 ? -0.092 21.645 6.005 1.00 55.03 83 SER A CA 1
ATOM 665 C C . SER A 1 83 ? 1.120 22.075 5.164 1.00 55.03 83 SER A C 1
ATOM 667 O O . SER A 1 83 ? 1.820 23.007 5.551 1.00 55.03 83 SER A O 1
ATOM 669 N N . ALA A 1 84 ? 1.292 21.526 3.956 1.00 53.69 84 ALA A N 1
ATOM 670 C CA . ALA A 1 84 ? 2.391 21.900 3.057 1.00 53.69 84 ALA A CA 1
ATOM 671 C C . ALA A 1 84 ? 2.373 23.385 2.633 1.00 53.69 84 ALA A C 1
ATOM 673 O O . ALA A 1 84 ? 3.422 23.975 2.391 1.00 53.69 84 ALA A O 1
ATOM 674 N N . SER A 1 85 ? 1.189 24.006 2.547 1.00 51.78 85 SER A N 1
ATOM 675 C CA . SER A 1 85 ? 1.045 25.424 2.173 1.00 51.78 85 SER A CA 1
ATOM 676 C C . SER A 1 85 ? 1.451 26.413 3.274 1.00 51.78 85 SER A C 1
ATOM 678 O O . SER A 1 85 ? 1.700 27.584 2.994 1.00 51.78 85 SER A O 1
ATOM 680 N N . ARG A 1 86 ? 1.522 25.956 4.528 1.00 50.97 86 ARG A N 1
ATOM 681 C CA . ARG A 1 86 ? 1.927 26.748 5.690 1.00 50.97 86 ARG A CA 1
ATOM 682 C C . ARG A 1 86 ? 3.319 26.293 6.117 1.00 50.97 86 ARG A C 1
ATOM 684 O O . ARG A 1 86 ? 3.388 25.450 6.993 1.00 50.97 86 ARG A O 1
ATOM 691 N N . GLU A 1 87 ? 4.360 26.845 5.484 1.00 46.19 87 GLU A N 1
ATOM 692 C CA . GLU A 1 87 ? 5.845 26.822 5.661 1.00 46.19 87 GLU A CA 1
ATOM 693 C C . GLU A 1 87 ? 6.488 26.388 7.012 1.00 46.19 87 GLU A C 1
ATOM 695 O O . GLU A 1 87 ? 7.590 26.802 7.371 1.00 46.19 87 GLU A O 1
ATOM 700 N N . LEU A 1 88 ? 5.858 25.521 7.786 1.00 44.28 88 LEU A N 1
ATOM 701 C CA . LEU A 1 88 ? 6.387 24.877 8.968 1.00 44.28 88 LEU A CA 1
ATOM 702 C C . LEU A 1 88 ? 6.914 23.527 8.502 1.00 44.28 88 LEU A C 1
ATOM 704 O O . LEU A 1 88 ? 6.146 22.722 7.976 1.00 44.28 88 LEU A O 1
ATOM 708 N N . ARG A 1 89 ? 8.207 23.264 8.730 1.00 43.12 89 ARG A N 1
ATOM 709 C CA . ARG A 1 89 ? 8.766 21.902 8.808 1.00 43.12 89 ARG A CA 1
ATOM 710 C C . ARG A 1 89 ? 8.023 21.171 9.924 1.00 43.12 89 ARG A C 1
ATOM 712 O O . ARG A 1 89 ? 8.465 21.156 11.069 1.00 43.12 89 ARG A O 1
ATOM 719 N N . SER A 1 90 ? 6.811 20.736 9.622 1.00 41.91 90 SER A N 1
ATOM 720 C CA . SER A 1 90 ? 5.847 20.273 10.599 1.00 41.91 90 SER A CA 1
ATOM 721 C C . SER A 1 90 ? 6.277 18.879 11.017 1.00 41.91 90 SER A C 1
ATOM 723 O O . SER A 1 90 ? 6.766 18.094 10.212 1.00 41.91 90 SER A O 1
ATOM 725 N N . PHE A 1 91 ? 6.146 18.557 12.291 1.00 44.09 91 PHE A N 1
ATOM 726 C CA . PHE A 1 91 ? 6.124 17.161 12.690 1.00 44.09 91 PHE A CA 1
ATOM 727 C C . PHE A 1 91 ? 4.809 16.614 12.128 1.00 44.09 91 PHE A C 1
ATOM 729 O O . PHE A 1 91 ? 3.743 16.930 12.656 1.00 44.09 91 PHE A O 1
ATOM 736 N N . PHE A 1 92 ? 4.859 15.959 10.964 1.00 50.06 92 PHE A N 1
ATOM 737 C CA . PHE A 1 92 ? 3.662 15.486 10.275 1.00 50.06 92 PHE A CA 1
ATOM 738 C C . PHE A 1 92 ? 3.149 14.256 10.994 1.00 50.06 92 PHE A C 1
ATOM 740 O O . PHE A 1 92 ? 3.463 13.120 10.667 1.00 50.06 92 PHE A O 1
ATOM 747 N N . TYR A 1 93 ? 2.328 14.526 11.989 1.00 52.56 93 TYR A N 1
ATOM 748 C CA . TYR A 1 93 ? 1.390 13.563 12.486 1.00 52.56 93 TYR A CA 1
ATOM 749 C C . TYR A 1 93 ? 0.022 13.977 11.949 1.00 52.56 93 TYR A C 1
ATOM 751 O O . TYR A 1 93 ? -0.448 15.082 12.233 1.00 52.56 93 TYR A O 1
ATOM 759 N N . LEU A 1 94 ? -0.618 13.132 11.137 1.00 55.88 94 LEU A N 1
ATOM 760 C CA . LEU A 1 94 ? -2.021 13.353 10.795 1.00 55.88 94 LEU A CA 1
ATOM 761 C C . LEU A 1 94 ? -2.818 13.124 12.080 1.00 55.88 94 LEU A C 1
ATOM 763 O O . LEU A 1 94 ? -3.117 11.980 12.413 1.00 55.88 94 LEU A O 1
ATOM 767 N N . GLU A 1 95 ? -3.123 14.196 12.815 1.00 56.91 95 GLU A N 1
ATOM 768 C CA . GLU A 1 95 ? -4.063 14.119 13.930 1.00 56.91 95 GLU A CA 1
ATOM 769 C C . GLU A 1 95 ? -5.432 13.783 13.346 1.00 56.91 95 GLU A C 1
ATOM 771 O O . GLU A 1 95 ? -6.078 14.567 12.641 1.00 56.91 95 GLU A O 1
ATOM 776 N N . THR A 1 96 ? -5.833 12.545 13.553 1.00 60.44 96 THR A N 1
ATOM 777 C CA . THR A 1 96 ? -7.156 12.039 13.212 1.00 60.44 96 THR A CA 1
ATOM 778 C C . THR A 1 96 ? -8.193 12.664 14.142 1.00 60.44 96 THR A C 1
ATOM 780 O O . THR A 1 96 ? -7.853 13.253 15.168 1.00 60.44 96 THR A O 1
ATOM 783 N N . GLY A 1 97 ? -9.477 12.583 13.782 1.00 55.28 97 GLY A N 1
ATOM 784 C CA . GLY A 1 97 ? -10.538 13.179 14.608 1.00 55.28 97 GLY A CA 1
ATOM 785 C C . GLY A 1 97 ? -10.573 12.624 16.039 1.00 55.28 97 GLY A C 1
ATOM 786 O O . GLY A 1 97 ? -11.087 13.279 16.942 1.00 55.28 97 GLY A O 1
ATOM 787 N N . GLU A 1 98 ? -9.998 11.439 16.243 1.00 60.91 98 GLU A N 1
ATOM 788 C CA . GLU A 1 98 ? -9.871 10.744 17.519 1.00 60.91 98 GLU A CA 1
ATOM 789 C C . GLU A 1 98 ? -8.592 11.058 18.324 1.00 60.91 98 GLU A C 1
ATOM 791 O O . GLU A 1 98 ? -8.389 10.464 19.381 1.00 60.91 98 GLU A O 1
ATOM 796 N N . GLY A 1 99 ? -7.729 11.975 17.869 1.00 64.44 99 GLY A N 1
ATOM 797 C CA . GLY A 1 99 ? -6.463 12.294 18.552 1.00 64.44 99 GLY A CA 1
ATOM 798 C C . GLY A 1 99 ? -5.373 11.227 18.374 1.00 64.44 99 GLY A C 1
ATOM 799 O O . GLY A 1 99 ? -4.345 11.265 19.052 1.00 64.44 99 GLY A O 1
ATOM 800 N N . TYR A 1 100 ? -5.589 10.269 17.466 1.00 72.00 100 TYR A N 1
ATOM 801 C CA . TYR A 1 100 ? -4.562 9.348 16.991 1.00 72.00 100 TYR A CA 1
ATOM 802 C C . TYR A 1 100 ? -3.734 10.011 15.890 1.00 72.00 100 TYR A C 1
ATOM 804 O O . TYR A 1 100 ? -4.252 10.757 15.059 1.00 72.00 100 TYR A O 1
ATOM 812 N N . TYR A 1 101 ? -2.445 9.713 15.881 1.00 74.50 101 TYR A N 1
ATOM 813 C CA . TYR A 1 101 ? -1.463 10.321 15.004 1.00 74.50 101 TYR A CA 1
ATOM 814 C C . TYR A 1 101 ? -0.941 9.267 14.032 1.00 74.50 101 TYR A C 1
ATOM 816 O O . TYR A 1 101 ? -0.086 8.462 14.402 1.00 74.50 101 TYR A O 1
ATOM 824 N N . ALA A 1 102 ? -1.471 9.263 12.805 1.00 81.62 102 ALA A N 1
ATOM 825 C CA . ALA A 1 102 ? -1.037 8.306 11.791 1.00 81.62 102 ALA A CA 1
ATOM 826 C C . ALA A 1 102 ? 0.404 8.604 11.357 1.00 81.62 102 ALA A C 1
ATOM 828 O O . ALA A 1 102 ? 0.755 9.755 11.072 1.00 81.62 102 ALA A O 1
ATOM 829 N N . SER A 1 103 ? 1.222 7.558 11.306 1.00 83.81 103 SER A N 1
ATOM 830 C CA . SER A 1 103 ? 2.599 7.597 10.822 1.00 83.81 103 SER A CA 1
ATOM 831 C C . SER A 1 103 ? 2.667 7.762 9.304 1.00 83.81 103 SER A C 1
ATOM 833 O O . SER A 1 103 ? 1.721 7.459 8.569 1.00 83.81 103 SER A O 1
ATOM 835 N N . GLU A 1 104 ? 3.835 8.180 8.813 1.00 84.69 104 GLU A N 1
ATOM 836 C CA . GLU A 1 104 ? 4.099 8.301 7.378 1.00 84.69 104 GLU A CA 1
ATOM 837 C C . GLU A 1 104 ? 3.859 6.979 6.639 1.00 84.69 104 GLU A C 1
ATOM 839 O O . GLU A 1 104 ? 3.212 6.952 5.589 1.00 84.69 1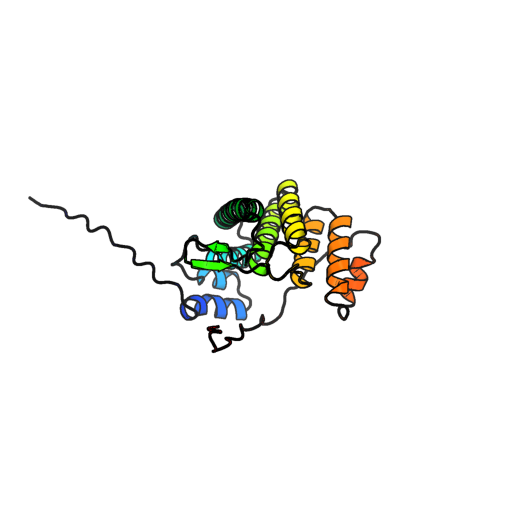04 GLU A O 1
ATOM 844 N N . ALA A 1 105 ? 4.305 5.871 7.238 1.00 89.50 105 ALA A N 1
ATOM 845 C CA . ALA A 1 105 ? 4.122 4.527 6.707 1.00 89.50 105 ALA A CA 1
ATOM 846 C C . ALA A 1 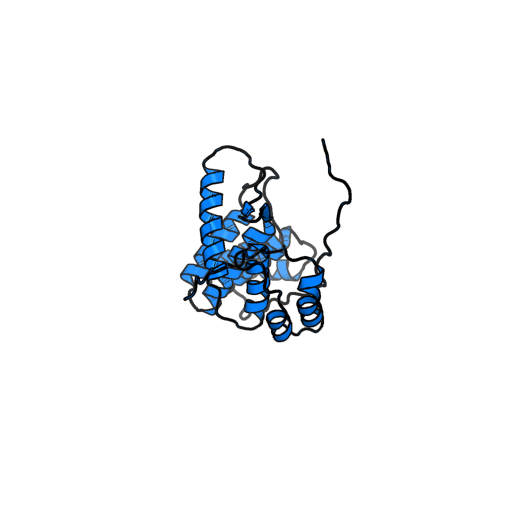105 ? 2.642 4.167 6.527 1.00 89.50 105 ALA A C 1
ATOM 848 O O . ALA A 1 105 ? 2.261 3.627 5.489 1.00 89.50 105 ALA A O 1
ATOM 849 N N . GLU A 1 106 ? 1.802 4.482 7.513 1.00 90.75 106 GLU A N 1
ATOM 850 C CA . GLU A 1 106 ? 0.375 4.160 7.485 1.00 90.75 106 GLU A CA 1
ATOM 851 C C . GLU A 1 106 ? -0.381 4.995 6.448 1.00 90.75 106 GLU A C 1
ATOM 853 O O . GLU A 1 106 ? -1.215 4.458 5.717 1.00 90.75 106 GLU A O 1
ATOM 858 N N . ILE A 1 107 ? -0.059 6.287 6.324 1.00 90.31 107 ILE A N 1
ATOM 859 C CA . ILE A 1 107 ? -0.652 7.170 5.308 1.00 90.31 107 ILE A CA 1
ATOM 860 C C . ILE A 1 107 ? -0.278 6.687 3.903 1.00 90.31 107 ILE A C 1
ATOM 862 O O . ILE A 1 107 ? -1.140 6.560 3.033 1.00 90.31 107 ILE A O 1
ATOM 866 N N . ILE A 1 108 ? 0.999 6.371 3.675 1.00 93.12 108 ILE A N 1
ATOM 867 C CA . ILE A 1 108 ? 1.467 5.835 2.391 1.00 93.12 108 ILE A CA 1
ATOM 868 C C . ILE A 1 108 ? 0.782 4.500 2.092 1.00 93.12 108 ILE A C 1
ATOM 870 O O . ILE A 1 108 ? 0.287 4.290 0.981 1.00 93.12 108 ILE A O 1
ATOM 874 N N . TYR A 1 109 ? 0.721 3.607 3.081 1.00 95.94 109 TYR A N 1
ATOM 875 C CA . TYR A 1 109 ? 0.099 2.300 2.925 1.00 95.94 109 TYR A CA 1
ATOM 876 C C . TYR A 1 109 ? -1.392 2.400 2.594 1.00 95.94 109 TYR A C 1
ATOM 878 O O . TYR A 1 109 ? -1.861 1.687 1.709 1.00 95.94 109 TYR A O 1
ATOM 886 N N . MET A 1 110 ? -2.119 3.321 3.229 1.00 96.38 110 MET A N 1
ATOM 887 C CA . MET A 1 110 ? -3.525 3.606 2.933 1.00 96.38 110 MET A CA 1
ATOM 888 C C . MET A 1 110 ? -3.738 3.938 1.448 1.00 96.38 110 MET A C 1
ATOM 890 O O . MET A 1 110 ? -4.614 3.348 0.813 1.00 96.38 110 MET A O 1
ATOM 894 N N . HIS A 1 111 ? -2.916 4.822 0.869 1.00 97.25 111 HIS A N 1
ATOM 895 C CA . HIS A 1 111 ? -3.003 5.163 -0.557 1.00 97.25 111 HIS A CA 1
ATOM 896 C C . HIS A 1 111 ? -2.668 3.970 -1.459 1.00 97.25 111 HIS A C 1
ATOM 898 O O . HIS A 1 111 ? -3.369 3.721 -2.441 1.00 97.25 111 HIS A O 1
ATOM 904 N N . ILE A 1 112 ? -1.649 3.176 -1.114 1.00 98.19 112 ILE A N 1
ATOM 905 C CA . ILE A 1 112 ? -1.325 1.966 -1.883 1.00 98.19 112 ILE A CA 1
ATOM 906 C C . ILE A 1 112 ? -2.486 0.963 -1.834 1.00 98.19 112 ILE A C 1
ATOM 908 O O . ILE A 1 112 ? -2.883 0.432 -2.871 1.00 98.19 112 ILE A O 1
ATOM 912 N N . LEU A 1 113 ? -3.057 0.722 -0.652 1.00 97.50 113 LEU A N 1
ATOM 913 C CA . LEU A 1 113 ? -4.177 -0.196 -0.463 1.00 97.50 113 LEU A CA 1
ATOM 914 C C . LEU A 1 113 ? -5.408 0.249 -1.261 1.00 97.50 113 LEU A C 1
ATOM 916 O O . LEU A 1 113 ? -6.002 -0.565 -1.969 1.00 97.50 113 LEU A O 1
ATOM 920 N N . LEU A 1 114 ? -5.756 1.538 -1.214 1.00 98.06 114 LEU A N 1
ATOM 921 C CA . LEU A 1 114 ? -6.853 2.093 -2.008 1.00 98.06 114 LEU A CA 1
ATOM 922 C C . LEU A 1 114 ? -6.597 1.941 -3.515 1.00 98.06 114 LEU A C 1
ATOM 924 O O . LEU A 1 114 ? -7.490 1.546 -4.267 1.00 98.06 114 LEU A O 1
ATOM 928 N N . GLY A 1 115 ? -5.365 2.185 -3.964 1.00 98.06 115 GLY A N 1
ATOM 929 C CA . GLY A 1 115 ? -4.969 1.952 -5.350 1.00 98.06 115 GLY A CA 1
ATOM 930 C C . GLY A 1 115 ? -5.142 0.492 -5.775 1.00 98.06 115 GLY A C 1
ATOM 931 O O . GLY A 1 115 ? -5.624 0.224 -6.876 1.00 98.06 115 GLY A O 1
ATOM 932 N N . LEU A 1 116 ? -4.804 -0.463 -4.904 1.00 97.00 116 LEU A N 1
ATOM 933 C CA . LEU A 1 116 ? -4.980 -1.892 -5.175 1.00 97.00 116 LEU A CA 1
ATOM 934 C C . LEU A 1 116 ? -6.462 -2.276 -5.281 1.00 97.00 116 LEU A C 1
ATOM 936 O O . LEU A 1 116 ? -6.817 -3.073 -6.152 1.00 97.00 116 LEU A O 1
ATOM 940 N N . TYR A 1 117 ? -7.334 -1.686 -4.458 1.00 97.56 117 TYR A N 1
ATOM 941 C CA . TYR A 1 117 ? -8.787 -1.814 -4.610 1.00 97.56 117 TYR A CA 1
ATOM 942 C C . TYR A 1 117 ? -9.265 -1.295 -5.970 1.00 97.56 117 TYR A C 1
ATOM 944 O O . TYR A 1 117 ? -9.963 -2.008 -6.691 1.00 97.56 117 TYR A O 1
ATOM 952 N N . PHE A 1 118 ? -8.827 -0.101 -6.382 1.00 97.81 118 PHE A N 1
ATOM 953 C CA . PHE A 1 118 ? -9.162 0.423 -7.708 1.00 97.81 118 PHE A CA 1
ATOM 954 C C . PHE A 1 118 ? -8.663 -0.480 -8.839 1.00 97.81 118 PHE A C 1
ATOM 956 O O . PHE A 1 118 ? -9.396 -0.714 -9.799 1.00 97.81 118 PHE A O 1
ATOM 963 N N . ALA A 1 119 ? -7.444 -1.015 -8.738 1.00 96.50 119 ALA A N 1
ATOM 964 C CA . ALA A 1 119 ? -6.897 -1.918 -9.746 1.00 96.50 119 ALA A CA 1
ATOM 965 C C . ALA A 1 119 ? -7.701 -3.226 -9.840 1.00 96.50 119 ALA A C 1
ATOM 967 O O . ALA A 1 119 ? -7.991 -3.687 -10.946 1.00 96.50 119 ALA A O 1
ATOM 968 N N . ARG A 1 120 ? -8.121 -3.789 -8.698 1.00 94.62 120 ARG A N 1
ATOM 969 C CA . ARG A 1 120 ? -9.008 -4.964 -8.634 1.00 94.62 120 ARG A CA 1
ATOM 970 C C . ARG A 1 120 ? -10.335 -4.714 -9.349 1.00 94.62 120 ARG A C 1
ATOM 972 O O . ARG A 1 120 ? -10.773 -5.556 -10.132 1.00 94.62 120 ARG A O 1
ATOM 979 N N . ASP A 1 121 ? -10.909 -3.533 -9.158 1.00 95.62 121 ASP A N 1
ATOM 980 C CA . ASP A 1 121 ? -12.152 -3.101 -9.806 1.00 95.62 121 ASP A CA 1
ATOM 981 C C . ASP A 1 121 ? -11.953 -2.612 -11.248 1.00 95.62 121 ASP A C 1
ATOM 983 O O . ASP A 1 121 ? -12.871 -2.069 -11.864 1.00 95.62 121 ASP A O 1
ATOM 987 N N . LYS A 1 122 ? -10.754 -2.806 -11.814 1.00 96.75 122 LYS A N 1
ATOM 988 C CA . LYS A 1 122 ? -10.370 -2.377 -13.169 1.00 96.75 122 LYS A CA 1
ATOM 989 C C . LYS A 1 122 ? -10.453 -0.859 -13.381 1.00 96.75 122 LYS A C 1
ATOM 991 O O . LYS A 1 122 ? -10.454 -0.386 -14.516 1.00 96.75 122 LYS A O 1
ATOM 996 N N . GLN A 1 123 ? -10.467 -0.078 -12.303 1.00 97.69 123 GLN A N 1
ATOM 997 C CA . GLN A 1 123 ? -10.383 1.383 -12.307 1.00 97.69 123 GLN A CA 1
ATOM 998 C C . GLN A 1 123 ? -8.909 1.822 -12.364 1.00 97.69 123 GLN A C 1
ATOM 1000 O O . GLN A 1 123 ? -8.411 2.520 -11.480 1.00 97.69 123 GLN A O 1
ATOM 1005 N N . PHE A 1 124 ? -8.190 1.395 -13.408 1.00 97.88 124 PHE A N 1
ATOM 1006 C CA . PHE A 1 124 ? -6.730 1.543 -13.509 1.00 97.88 124 PHE A CA 1
ATOM 1007 C C . PHE A 1 124 ? -6.247 2.999 -13.494 1.00 97.88 124 PHE A C 1
ATOM 1009 O O . PHE A 1 124 ? -5.183 3.286 -12.956 1.00 97.88 124 PHE A O 1
ATOM 1016 N N . GLU A 1 125 ? -7.036 3.934 -14.027 1.00 97.44 125 GLU A N 1
ATOM 1017 C CA . GLU A 1 125 ? -6.709 5.365 -13.976 1.00 97.44 125 GLU A CA 1
ATOM 1018 C C . GLU A 1 125 ? -6.677 5.886 -12.534 1.00 97.44 125 GLU A C 1
ATOM 1020 O O . GLU A 1 125 ? -5.729 6.564 -12.140 1.00 97.44 125 GLU A O 1
ATOM 1025 N N . LYS A 1 126 ? -7.666 5.510 -11.711 1.00 97.94 126 LYS A N 1
ATOM 1026 C CA . LYS A 1 126 ? -7.699 5.876 -10.288 1.00 97.94 126 LYS A CA 1
ATOM 1027 C C . LYS A 1 126 ? -6.587 5.185 -9.506 1.00 97.94 126 LYS A C 1
ATOM 1029 O O . LYS A 1 126 ? -5.928 5.822 -8.691 1.00 97.94 126 LYS A O 1
ATOM 1034 N N . ALA A 1 127 ? -6.327 3.913 -9.806 1.00 98.31 127 ALA A N 1
ATOM 1035 C CA . ALA A 1 127 ? -5.216 3.173 -9.217 1.00 98.31 127 ALA A CA 1
ATOM 1036 C C . ALA A 1 127 ? -3.864 3.860 -9.486 1.00 98.31 127 ALA A C 1
ATOM 1038 O O . ALA A 1 127 ? -3.061 4.029 -8.570 1.00 98.31 127 ALA A O 1
ATOM 1039 N N . ALA A 1 128 ? -3.642 4.333 -10.715 1.00 98.19 128 ALA A N 1
ATOM 1040 C CA . ALA A 1 128 ? -2.436 5.063 -11.093 1.00 98.19 128 ALA A CA 1
ATOM 1041 C C . ALA A 1 128 ? -2.321 6.441 -10.412 1.00 98.19 128 ALA A C 1
ATOM 1043 O O . ALA A 1 128 ? -1.206 6.893 -10.140 1.00 98.19 128 ALA A O 1
ATOM 1044 N N . ILE A 1 129 ? -3.443 7.111 -10.121 1.00 97.12 129 ILE A N 1
ATOM 1045 C CA . ILE A 1 129 ? -3.459 8.360 -9.341 1.00 97.12 129 ILE A CA 1
ATOM 1046 C C . ILE A 1 129 ? -2.984 8.098 -7.908 1.00 97.12 129 ILE A C 1
ATOM 1048 O O . ILE A 1 129 ? -2.077 8.789 -7.440 1.00 97.12 129 ILE A O 1
ATOM 1052 N N . GLU A 1 130 ? -3.533 7.082 -7.238 1.00 97.75 130 GLU A N 1
ATOM 1053 C CA . GLU A 1 130 ? -3.107 6.706 -5.881 1.00 97.75 130 GLU A CA 1
ATOM 1054 C C . GLU A 1 130 ? -1.644 6.249 -5.845 1.00 97.75 130 GLU A C 1
ATOM 1056 O O . GLU A 1 130 ? -0.886 6.656 -4.965 1.00 97.75 130 GLU A O 1
ATOM 1061 N N . ALA A 1 131 ? -1.207 5.482 -6.847 1.00 98.06 131 ALA A N 1
ATOM 1062 C CA . ALA A 1 131 ? 0.186 5.065 -6.983 1.00 98.06 131 ALA A CA 1
ATOM 1063 C C . ALA A 1 131 ? 1.133 6.269 -7.106 1.00 98.06 131 ALA A C 1
ATOM 1065 O O . ALA A 1 131 ? 2.157 6.344 -6.426 1.00 98.06 131 ALA A O 1
ATOM 1066 N N . ARG A 1 132 ? 0.772 7.266 -7.925 1.00 96.25 132 ARG A N 1
ATOM 1067 C CA . ARG A 1 132 ? 1.552 8.505 -8.057 1.00 96.25 132 ARG A CA 1
ATOM 1068 C C . ARG A 1 132 ? 1.594 9.284 -6.747 1.00 96.25 132 ARG A C 1
ATOM 1070 O O . ARG A 1 132 ? 2.645 9.812 -6.393 1.00 96.25 132 ARG A O 1
ATOM 1077 N N . TYR A 1 133 ? 0.475 9.343 -6.029 1.00 93.94 133 TYR A N 1
ATOM 1078 C CA . TYR A 1 133 ? 0.403 10.020 -4.739 1.00 93.94 133 TYR A CA 1
ATOM 1079 C C . TYR A 1 133 ? 1.313 9.350 -3.699 1.00 93.94 133 TYR A C 1
ATOM 1081 O O . TYR A 1 133 ? 2.186 10.010 -3.138 1.00 93.94 133 TYR A O 1
ATOM 1089 N N . ALA A 1 134 ? 1.202 8.031 -3.524 1.00 95.19 134 ALA A N 1
ATOM 1090 C CA . ALA A 1 134 ? 2.072 7.255 -2.639 1.00 95.19 134 ALA A CA 1
ATOM 1091 C C . ALA A 1 134 ? 3.557 7.357 -3.036 1.00 95.19 134 ALA A C 1
ATOM 1093 O O . ALA A 1 134 ? 4.426 7.509 -2.177 1.00 95.19 134 ALA A O 1
ATOM 1094 N N . GLY A 1 135 ? 3.862 7.336 -4.337 1.00 93.88 135 GLY A N 1
ATOM 1095 C CA . GLY A 1 135 ? 5.224 7.501 -4.850 1.00 93.88 135 GLY A CA 1
ATOM 1096 C C . GLY A 1 135 ? 5.828 8.871 -4.545 1.00 93.88 135 GLY A C 1
ATOM 1097 O O . GLY A 1 135 ? 7.019 8.954 -4.223 1.00 93.88 135 GLY A O 1
ATOM 1098 N N . ASN A 1 136 ? 5.013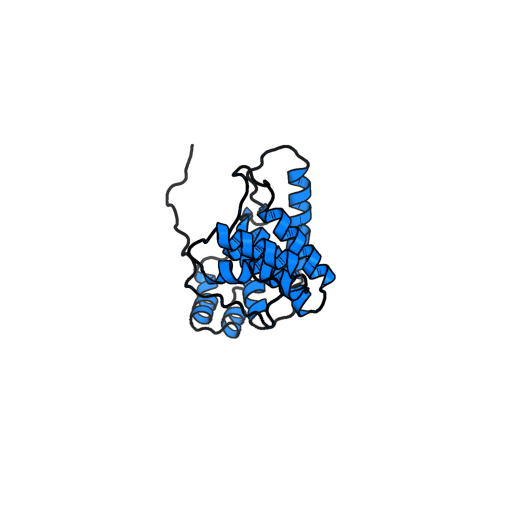 9.929 -4.597 1.00 90.69 136 ASN A N 1
ATOM 1099 C CA . ASN A 1 136 ? 5.415 11.275 -4.193 1.00 90.69 136 ASN A CA 1
ATOM 1100 C C . ASN A 1 136 ? 5.685 11.347 -2.689 1.00 90.69 136 ASN A C 1
ATOM 1102 O O . ASN A 1 136 ? 6.708 11.903 -2.304 1.00 90.69 136 ASN A O 1
ATOM 1106 N N . LEU A 1 137 ? 4.835 10.743 -1.852 1.00 89.19 137 LEU A N 1
ATOM 1107 C CA . LEU A 1 137 ? 5.062 10.682 -0.404 1.00 89.19 137 LEU A CA 1
ATOM 1108 C C . LEU A 1 137 ? 6.358 9.928 -0.062 1.00 89.19 137 LEU A C 1
ATOM 1110 O O . LEU A 1 137 ? 7.174 10.431 0.696 1.00 89.19 137 LEU A O 1
ATOM 1114 N N . LEU A 1 138 ? 6.625 8.777 -0.683 1.00 91.25 138 LEU A N 1
ATOM 1115 C CA . LEU A 1 138 ? 7.876 8.033 -0.452 1.00 91.25 138 LEU A CA 1
ATOM 1116 C C . LEU A 1 138 ? 9.135 8.753 -0.968 1.00 91.25 138 LEU A C 1
ATOM 1118 O O . LEU A 1 138 ? 10.257 8.351 -0.668 1.00 91.25 138 LEU A O 1
ATOM 1122 N N . SER A 1 139 ? 8.994 9.724 -1.871 1.00 86.44 139 SER A N 1
ATOM 1123 C CA . SER A 1 139 ? 10.136 10.385 -2.526 1.00 86.44 139 SER A CA 1
ATOM 1124 C C . SER A 1 139 ? 10.333 11.835 -2.091 1.00 86.44 139 SER A C 1
ATOM 1126 O O . SER A 1 139 ? 11.359 12.421 -2.427 1.00 86.44 139 SER A O 1
ATOM 1128 N N . GLY A 1 140 ? 9.351 12.424 -1.414 1.00 79.50 140 GLY A N 1
ATOM 1129 C CA . GLY A 1 140 ? 9.374 13.806 -0.960 1.00 79.50 140 GLY A CA 1
ATOM 1130 C C . GLY A 1 140 ? 9.860 13.934 0.479 1.00 79.50 140 GLY A C 1
ATOM 1131 O O . GLY A 1 140 ? 9.724 13.018 1.284 1.00 79.50 140 GLY A O 1
ATOM 1132 N N . GLU A 1 141 ? 10.382 15.109 0.810 1.00 72.06 141 GLU A N 1
ATOM 1133 C CA . GLU A 1 141 ? 10.580 15.538 2.193 1.00 72.06 141 GLU A CA 1
ATOM 1134 C C . GLU A 1 141 ? 9.293 16.216 2.647 1.00 72.06 141 GLU A C 1
ATOM 1136 O O . GLU A 1 141 ? 9.043 17.386 2.349 1.00 72.06 141 GLU A O 1
ATOM 1141 N N . TRP A 1 142 ? 8.429 15.446 3.294 1.00 65.38 142 TRP A N 1
ATOM 1142 C CA . TRP A 1 142 ? 7.139 15.933 3.767 1.00 65.38 142 TRP A CA 1
ATOM 1143 C C . TRP A 1 142 ? 6.987 15.778 5.273 1.00 65.38 142 TRP A C 1
ATOM 1145 O O . TRP A 1 142 ? 5.889 15.976 5.758 1.00 65.38 142 TRP A O 1
ATOM 1155 N N . SER A 1 143 ? 8.063 15.495 6.014 1.00 63.72 143 SER A N 1
ATOM 1156 C CA . SER A 1 143 ? 8.091 15.587 7.472 1.00 63.72 143 SER A CA 1
ATOM 1157 C C . SER A 1 143 ? 9.306 16.356 7.988 1.00 63.72 143 SER A C 1
ATOM 1159 O O . SER A 1 143 ? 10.302 16.548 7.288 1.00 63.72 143 SER A O 1
ATOM 1161 N N . ALA A 1 144 ? 9.229 16.834 9.235 1.00 62.47 144 ALA A N 1
ATOM 1162 C CA . ALA A 1 144 ? 10.359 17.456 9.927 1.00 62.47 144 ALA A CA 1
ATOM 1163 C C . ALA A 1 144 ? 11.555 16.503 10.108 1.00 62.47 144 ALA A C 1
ATOM 1165 O O . ALA A 1 144 ? 12.679 16.974 10.287 1.00 62.47 144 ALA A O 1
ATOM 1166 N N . GLU A 1 145 ? 11.312 15.189 10.069 1.00 66.12 145 GLU A N 1
ATOM 1167 C CA . GLU A 1 145 ? 12.330 14.143 10.209 1.00 66.12 145 GLU A CA 1
ATOM 1168 C C . GLU A 1 145 ? 13.087 13.879 8.895 1.00 66.12 145 GLU A C 1
ATOM 1170 O O . GLU A 1 145 ? 14.143 13.247 8.909 1.00 66.12 145 GLU A O 1
ATOM 1175 N N . GLY A 1 146 ? 12.612 14.442 7.778 1.00 70.06 146 GLY A N 1
ATOM 1176 C CA . GLY A 1 146 ? 13.230 14.346 6.459 1.00 70.06 146 GLY A CA 1
ATOM 1177 C C . GLY A 1 146 ? 12.423 13.465 5.512 1.00 70.06 146 GLY A C 1
ATOM 1178 O O . GLY A 1 146 ? 11.196 13.442 5.549 1.00 70.06 146 GLY A O 1
ATOM 1179 N N . GLN A 1 147 ? 13.111 12.777 4.603 1.00 82.00 147 GLN A N 1
ATOM 1180 C CA . GLN A 1 147 ? 12.471 11.836 3.691 1.00 82.00 147 GLN A CA 1
ATOM 1181 C C . GLN A 1 147 ? 12.256 10.488 4.392 1.00 82.00 147 GLN A C 1
ATOM 1183 O O . GLN A 1 147 ? 13.223 9.837 4.792 1.00 82.00 147 GLN A O 1
ATOM 1188 N N . PHE A 1 148 ? 11.007 10.028 4.449 1.00 86.44 148 PHE A N 1
ATOM 1189 C CA . PHE A 1 148 ? 10.679 8.650 4.801 1.00 86.44 148 PHE A CA 1
ATOM 1190 C C . PHE A 1 148 ? 10.683 7.748 3.560 1.00 86.44 148 PHE A C 1
ATOM 1192 O O . PHE A 1 148 ? 10.027 8.037 2.556 1.00 86.44 148 PHE A O 1
ATOM 1199 N N . ASP A 1 149 ? 11.415 6.635 3.628 1.00 91.00 149 ASP A N 1
ATOM 1200 C CA . ASP A 1 149 ? 11.443 5.611 2.583 1.00 91.00 149 ASP A CA 1
ATOM 1201 C C . ASP A 1 149 ? 11.548 4.218 3.218 1.00 91.00 149 ASP A C 1
ATOM 1203 O O . ASP A 1 149 ? 12.244 4.030 4.217 1.00 91.00 149 ASP A O 1
ATOM 1207 N N . ASP A 1 150 ? 10.865 3.236 2.634 1.00 92.25 150 ASP A N 1
ATOM 1208 C CA . ASP A 1 150 ? 10.779 1.878 3.171 1.00 92.25 150 ASP A CA 1
ATOM 1209 C C . ASP A 1 150 ? 10.757 0.839 2.031 1.00 92.25 150 ASP A C 1
ATOM 1211 O O . ASP A 1 150 ? 9.968 0.965 1.084 1.00 92.25 150 ASP A O 1
ATOM 1215 N N . PRO A 1 151 ? 11.601 -0.213 2.085 1.00 93.62 151 PRO A N 1
ATOM 1216 C CA . PRO A 1 151 ? 11.683 -1.207 1.017 1.00 93.62 151 PRO A CA 1
ATOM 1217 C C . PRO A 1 151 ? 10.371 -1.972 0.811 1.00 93.62 151 PRO A C 1
ATOM 1219 O O . PRO A 1 151 ? 10.055 -2.348 -0.318 1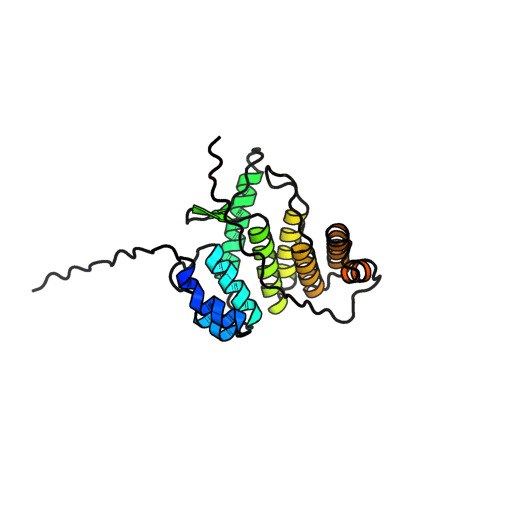.00 93.62 151 PRO A O 1
ATOM 1222 N N . THR A 1 152 ? 9.594 -2.194 1.869 1.00 93.19 152 THR A N 1
ATOM 1223 C CA . THR A 1 152 ? 8.331 -2.936 1.806 1.00 93.19 152 THR A CA 1
ATOM 1224 C C . THR A 1 152 ? 7.259 -2.119 1.096 1.00 93.19 152 THR A C 1
ATOM 1226 O O . THR A 1 152 ? 6.610 -2.618 0.173 1.00 93.19 152 THR A O 1
ATOM 1229 N N . LEU A 1 153 ? 7.115 -0.845 1.460 1.00 95.75 153 LEU A N 1
ATOM 1230 C CA . LEU A 1 153 ? 6.192 0.081 0.803 1.00 95.75 153 LEU A CA 1
ATOM 1231 C C . LEU A 1 153 ? 6.574 0.315 -0.661 1.00 95.75 153 LEU A C 1
ATOM 1233 O O . LEU A 1 153 ? 5.691 0.372 -1.514 1.00 95.75 153 LEU A O 1
ATOM 1237 N N . ARG A 1 154 ? 7.872 0.348 -0.990 1.00 96.75 154 ARG A N 1
ATOM 1238 C CA . ARG A 1 154 ? 8.342 0.392 -2.386 1.00 96.75 154 ARG A CA 1
ATOM 1239 C C . ARG A 1 154 ? 7.929 -0.845 -3.181 1.00 96.75 154 ARG A C 1
ATOM 1241 O O . ARG A 1 154 ? 7.471 -0.715 -4.312 1.00 96.75 154 ARG A O 1
ATOM 1248 N N . VAL A 1 155 ? 8.043 -2.044 -2.610 1.00 96.00 155 VAL A N 1
ATOM 1249 C CA . VAL A 1 155 ? 7.596 -3.286 -3.273 1.00 96.00 155 VAL A CA 1
ATOM 1250 C C . VAL A 1 155 ? 6.079 -3.303 -3.465 1.00 96.00 155 VAL A C 1
ATOM 1252 O O . VAL A 1 155 ? 5.596 -3.683 -4.534 1.00 96.00 155 VAL A O 1
ATOM 1255 N N . LEU A 1 156 ? 5.321 -2.859 -2.463 1.00 96.38 156 LEU A N 1
ATOM 1256 C CA . LEU A 1 156 ? 3.867 -2.711 -2.553 1.00 96.38 156 LEU A CA 1
ATOM 1257 C C . LEU A 1 156 ? 3.464 -1.719 -3.649 1.00 96.38 156 LEU A C 1
ATOM 1259 O O . LEU A 1 156 ? 2.610 -2.033 -4.479 1.00 96.38 156 LEU A O 1
ATOM 1263 N N . LEU A 1 157 ? 4.125 -0.564 -3.710 1.00 97.88 157 LEU A N 1
ATOM 1264 C CA . LEU A 1 157 ? 3.890 0.434 -4.747 1.00 97.88 157 LEU A CA 1
ATOM 1265 C C . LEU A 1 157 ? 4.247 -0.095 -6.145 1.00 97.88 157 LEU A C 1
ATOM 1267 O O . LEU A 1 157 ? 3.461 0.056 -7.079 1.00 97.88 157 LEU A O 1
ATOM 1271 N N . ALA A 1 158 ? 5.371 -0.800 -6.290 1.00 97.12 158 ALA A N 1
ATOM 1272 C CA . ALA A 1 158 ? 5.732 -1.451 -7.548 1.00 97.12 158 ALA A CA 1
ATOM 1273 C C . ALA A 1 158 ? 4.665 -2.468 -7.997 1.00 97.12 158 ALA A C 1
ATOM 1275 O O . ALA A 1 158 ? 4.352 -2.573 -9.182 1.00 97.12 158 ALA A O 1
ATOM 1276 N N . SER A 1 159 ? 4.059 -3.183 -7.048 1.00 96.12 159 SER A N 1
ATOM 1277 C CA . SER A 1 159 ? 2.979 -4.145 -7.308 1.00 96.12 159 SER A CA 1
ATOM 1278 C C . SER A 1 159 ? 1.700 -3.461 -7.791 1.00 96.12 159 SER A C 1
ATOM 1280 O O . SER A 1 159 ? 1.031 -3.947 -8.708 1.00 96.12 159 SER A O 1
ATOM 1282 N N . LEU A 1 160 ? 1.379 -2.298 -7.225 1.00 97.75 160 LEU A N 1
ATOM 1283 C CA . LEU A 1 160 ? 0.291 -1.455 -7.707 1.00 97.75 160 LEU A CA 1
ATOM 1284 C C . LEU A 1 160 ? 0.572 -0.931 -9.126 1.00 97.75 160 LEU A C 1
ATOM 1286 O O . LEU A 1 160 ? -0.304 -1.005 -9.989 1.00 97.75 160 LEU A O 1
ATOM 1290 N N . TRP A 1 161 ? 1.799 -0.490 -9.418 1.00 97.88 161 TRP A N 1
ATOM 1291 C CA . TRP A 1 161 ? 2.180 -0.070 -10.770 1.00 97.88 161 TRP A CA 1
ATOM 1292 C C . TRP A 1 161 ? 2.075 -1.194 -11.798 1.00 97.88 161 TRP A C 1
ATOM 1294 O O . TRP A 1 161 ? 1.532 -0.979 -12.884 1.00 97.88 161 TRP A O 1
ATOM 1304 N N . LEU A 1 162 ? 2.524 -2.402 -11.446 1.00 96.44 162 LEU A N 1
ATOM 1305 C CA . LEU A 1 162 ? 2.339 -3.600 -12.268 1.00 96.44 162 LEU A CA 1
ATOM 1306 C C . LEU A 1 162 ? 0.858 -3.880 -12.537 1.00 96.44 162 LEU A C 1
ATOM 1308 O O . LEU A 1 162 ? 0.495 -4.183 -13.671 1.00 96.44 162 LEU A O 1
ATOM 1312 N N . SER A 1 163 ? 0.003 -3.718 -11.525 1.00 95.38 163 SER A N 1
ATOM 1313 C CA . SER A 1 163 ? -1.450 -3.897 -11.662 1.00 95.38 163 SER A CA 1
ATOM 1314 C C . SER A 1 163 ? -2.082 -2.872 -12.614 1.00 95.38 163 SER A C 1
ATOM 1316 O O . SER A 1 163 ? -3.107 -3.152 -13.227 1.00 95.38 163 SER A O 1
ATOM 1318 N N . CYS A 1 164 ? -1.448 -1.708 -12.781 1.00 96.19 164 CYS A N 1
ATOM 1319 C CA . CYS A 1 164 ? -1.823 -0.688 -13.763 1.00 96.19 164 CYS A CA 1
ATOM 1320 C C . CYS A 1 164 ? -1.171 -0.890 -15.147 1.00 96.19 164 CYS A C 1
ATOM 1322 O O . CYS A 1 164 ? -1.397 -0.082 -16.043 1.00 96.19 164 CYS A O 1
ATOM 1324 N N . GLY A 1 165 ? -0.326 -1.911 -15.331 1.00 95.12 165 GLY A N 1
ATOM 1325 C CA . GLY A 1 165 ? 0.447 -2.126 -16.562 1.00 95.12 165 GLY A CA 1
ATOM 1326 C C . GLY A 1 165 ? 1.670 -1.210 -16.730 1.00 95.12 165 GLY A C 1
ATOM 1327 O O . GLY A 1 165 ? 2.295 -1.206 -17.790 1.00 95.12 165 GLY A O 1
ATOM 1328 N N . ASN A 1 166 ? 2.058 -0.460 -15.695 1.00 96.50 166 ASN A N 1
ATOM 1329 C CA . ASN A 1 166 ? 3.131 0.537 -15.751 1.00 96.50 166 ASN A CA 1
ATOM 1330 C C . ASN A 1 166 ? 4.474 -0.054 -15.304 1.00 96.50 166 ASN A C 1
ATOM 1332 O O . ASN A 1 166 ? 4.956 0.203 -14.200 1.00 96.50 166 ASN A O 1
ATOM 1336 N N . TRP A 1 167 ? 5.098 -0.854 -16.173 1.00 96.38 167 TRP A N 1
ATOM 1337 C CA . TRP A 1 167 ? 6.354 -1.541 -15.849 1.00 96.38 167 TRP A CA 1
ATOM 1338 C C . TRP A 1 167 ? 7.509 -0.600 -15.497 1.00 96.38 167 TRP A C 1
ATOM 1340 O O . TRP A 1 167 ? 8.240 -0.863 -14.547 1.00 96.38 167 TRP A O 1
ATOM 1350 N N . GLU A 1 168 ? 7.687 0.491 -16.240 1.00 96.19 168 GLU A N 1
ATOM 1351 C CA . GLU A 1 168 ? 8.823 1.389 -16.007 1.00 96.19 168 GLU A CA 1
ATOM 1352 C C . GLU A 1 168 ? 8.757 2.060 -14.631 1.00 96.19 168 GLU A C 1
ATOM 1354 O O . GLU A 1 168 ? 9.775 2.125 -13.944 1.00 96.19 168 GLU A O 1
ATOM 1359 N N . GLU A 1 169 ? 7.562 2.462 -14.191 1.00 97.12 169 GLU A N 1
ATOM 1360 C CA . GLU A 1 169 ? 7.342 3.002 -12.843 1.00 97.12 169 GLU A CA 1
ATOM 1361 C C . GLU A 1 169 ? 7.585 1.922 -11.777 1.00 97.12 169 GLU A C 1
ATOM 1363 O O . GLU A 1 169 ? 8.362 2.124 -10.844 1.00 97.12 169 GLU A O 1
ATOM 1368 N N . ALA A 1 170 ? 7.037 0.714 -11.971 1.00 97.25 170 ALA A N 1
ATOM 1369 C CA . ALA A 1 170 ? 7.282 -0.410 -11.067 1.00 97.25 170 ALA A CA 1
ATOM 1370 C C . ALA A 1 170 ? 8.780 -0.731 -10.923 1.00 97.25 170 ALA A C 1
ATOM 1372 O O . ALA A 1 170 ? 9.274 -0.988 -9.824 1.00 97.25 170 ALA A O 1
ATOM 1373 N N . ARG A 1 171 ? 9.530 -0.692 -12.029 1.00 96.75 171 ARG A N 1
ATOM 1374 C CA . ARG A 1 171 ? 10.973 -0.953 -12.060 1.00 96.75 171 ARG A CA 1
ATOM 1375 C C . ARG A 1 171 ? 11.764 0.095 -11.280 1.00 96.75 171 ARG A C 1
ATOM 1377 O O . ARG A 1 171 ? 12.754 -0.263 -10.634 1.00 96.75 171 ARG A O 1
ATOM 1384 N N . VAL A 1 172 ? 11.345 1.362 -11.311 1.00 96.19 172 VAL A N 1
ATOM 1385 C CA . VAL A 1 172 ? 11.942 2.429 -10.491 1.00 96.19 172 VAL A CA 1
ATOM 1386 C C . VAL A 1 172 ? 11.774 2.112 -9.008 1.00 96.19 172 VAL A C 1
ATOM 1388 O O . VAL A 1 172 ? 12.763 2.150 -8.270 1.00 96.19 172 VAL A O 1
ATOM 1391 N N . ASP A 1 173 ? 10.574 1.729 -8.576 1.00 97.31 173 ASP A N 1
ATOM 1392 C CA . ASP A 1 173 ? 10.327 1.381 -7.174 1.00 97.31 173 ASP A CA 1
ATOM 1393 C C . ASP A 1 173 ? 11.046 0.088 -6.755 1.00 97.31 173 ASP A C 1
ATOM 1395 O O . ASP A 1 173 ? 11.660 0.061 -5.688 1.00 97.31 173 ASP A O 1
ATOM 1399 N N . PHE A 1 174 ? 11.120 -0.941 -7.611 1.00 96.69 174 PHE A N 1
ATOM 1400 C CA . PHE A 1 174 ? 11.956 -2.123 -7.343 1.00 96.69 174 PHE A CA 1
ATOM 1401 C C . PHE A 1 174 ? 13.436 -1.768 -7.197 1.00 96.69 174 PHE A C 1
ATOM 1403 O O . PHE A 1 174 ? 14.123 -2.311 -6.329 1.00 96.69 174 PHE A O 1
ATOM 1410 N N . LYS A 1 175 ? 13.948 -0.846 -8.020 1.00 96.38 175 LYS A N 1
ATOM 1411 C CA . LYS A 1 175 ? 15.333 -0.379 -7.914 1.00 96.38 175 LYS A CA 1
ATOM 1412 C C . LYS A 1 175 ? 15.570 0.323 -6.582 1.00 96.38 175 LYS A C 1
ATOM 1414 O O . LYS A 1 175 ? 16.558 0.010 -5.922 1.00 96.38 175 LYS A O 1
ATOM 1419 N N . LYS A 1 176 ? 14.670 1.216 -6.164 1.00 96.25 176 LYS A N 1
ATOM 1420 C CA . LYS A 1 176 ? 14.754 1.871 -4.850 1.00 96.25 176 LYS A CA 1
ATOM 1421 C C . LYS A 1 176 ? 14.692 0.855 -3.710 1.00 96.25 176 LYS A C 1
ATOM 1423 O O . LYS A 1 176 ? 15.582 0.853 -2.864 1.00 96.25 176 LYS A O 1
ATOM 1428 N N . ALA A 1 177 ? 13.748 -0.085 -3.754 1.00 95.81 177 ALA A N 1
ATOM 1429 C CA . ALA A 1 177 ? 13.655 -1.169 -2.777 1.00 95.81 177 ALA A CA 1
ATOM 1430 C C . ALA A 1 177 ? 14.954 -1.992 -2.697 1.00 95.81 177 ALA A C 1
ATOM 1432 O O . ALA A 1 177 ? 15.412 -2.321 -1.609 1.00 95.81 177 ALA A O 1
ATOM 1433 N N . SER A 1 178 ? 15.597 -2.272 -3.837 1.00 96.25 178 SER A N 1
ATOM 1434 C CA . SER A 1 178 ? 16.868 -3.013 -3.881 1.00 96.25 178 SER A CA 1
ATOM 1435 C C . SER A 1 178 ? 18.064 -2.251 -3.297 1.00 96.25 178 SER A C 1
ATOM 1437 O O . SER A 1 178 ? 19.047 -2.877 -2.910 1.00 96.25 178 SER A O 1
ATOM 1439 N N . ILE A 1 179 ? 18.003 -0.916 -3.254 1.00 95.69 179 ILE A N 1
ATOM 1440 C CA . ILE A 1 179 ? 19.023 -0.072 -2.615 1.00 95.69 179 ILE A CA 1
ATOM 1441 C C . ILE A 1 179 ? 18.817 -0.073 -1.097 1.00 95.69 179 ILE A C 1
ATOM 1443 O O . ILE A 1 179 ? 19.794 -0.157 -0.359 1.00 95.69 179 ILE A O 1
ATOM 1447 N N . LEU A 1 180 ? 17.559 -0.012 -0.650 1.00 93.31 180 LEU A N 1
ATOM 1448 C CA . LEU A 1 180 ? 17.177 -0.015 0.766 1.00 93.31 180 LEU A CA 1
ATOM 1449 C C . LEU A 1 180 ? 17.379 -1.388 1.433 1.00 93.31 180 LEU A C 1
ATOM 1451 O O . LEU A 1 180 ? 17.757 -1.444 2.597 1.00 93.31 180 LEU A O 1
ATOM 1455 N N . ALA A 1 181 ? 17.166 -2.480 0.692 1.00 92.88 181 ALA A N 1
ATOM 1456 C CA . ALA A 1 181 ? 17.346 -3.865 1.142 1.00 92.88 181 ALA A CA 1
ATOM 1457 C C . ALA A 1 181 ? 18.340 -4.619 0.226 1.00 92.88 181 ALA A C 1
ATOM 1459 O O . ALA A 1 181 ? 17.942 -5.491 -0.562 1.00 92.88 181 ALA A O 1
ATOM 1460 N N . PRO A 1 182 ? 19.642 -4.267 0.256 1.00 92.00 182 PRO A N 1
ATOM 1461 C CA . PRO A 1 182 ? 20.642 -4.758 -0.696 1.00 92.00 182 PRO A CA 1
ATOM 1462 C C . PRO A 1 182 ? 20.901 -6.268 -0.623 1.00 92.00 182 PRO A C 1
ATOM 1464 O O . PRO A 1 182 ? 21.379 -6.857 -1.603 1.00 92.00 182 PRO A O 1
ATOM 1467 N N . GLU A 1 183 ? 20.601 -6.902 0.507 1.00 90.38 183 GLU A N 1
ATOM 1468 C CA . GLU A 1 183 ? 20.681 -8.344 0.739 1.00 90.38 183 GLU A CA 1
ATOM 1469 C C . GLU A 1 183 ? 19.612 -9.137 -0.027 1.00 90.38 183 GLU A C 1
ATOM 1471 O O . GLU A 1 183 ? 19.813 -10.319 -0.330 1.00 90.38 183 GLU A O 1
ATOM 1476 N N . ASN A 1 184 ? 18.507 -8.493 -0.419 1.00 88.12 184 ASN A N 1
ATOM 1477 C CA . ASN A 1 184 ? 17.430 -9.139 -1.155 1.00 88.12 184 ASN A CA 1
ATOM 1478 C C . ASN A 1 184 ? 17.766 -9.257 -2.653 1.00 88.12 184 ASN A C 1
ATOM 1480 O O . ASN A 1 184 ? 17.507 -8.374 -3.478 1.00 88.12 184 ASN A O 1
ATOM 1484 N N . LYS A 1 185 ? 18.333 -10.408 -3.029 1.00 90.75 185 LYS A N 1
ATOM 1485 C CA . LYS A 1 185 ? 18.733 -10.715 -4.414 1.00 90.75 185 LYS A CA 1
ATOM 1486 C C . LYS A 1 185 ? 17.565 -10.694 -5.407 1.00 90.75 185 LYS A C 1
ATOM 1488 O O . LYS A 1 185 ? 17.788 -10.373 -6.574 1.00 90.75 185 LYS A O 1
ATOM 1493 N N . ASN A 1 186 ? 16.343 -10.997 -4.962 1.00 89.19 186 ASN A N 1
ATOM 1494 C CA . ASN A 1 186 ? 15.164 -11.008 -5.831 1.00 89.19 186 ASN A CA 1
ATOM 1495 C C . ASN A 1 186 ? 14.805 -9.589 -6.283 1.00 89.19 186 ASN A C 1
ATOM 1497 O O . ASN A 1 186 ? 14.575 -9.379 -7.471 1.00 89.19 186 ASN A O 1
ATOM 1501 N N . LEU A 1 187 ? 14.856 -8.606 -5.375 1.00 91.25 187 LEU A N 1
ATOM 1502 C CA . LEU A 1 187 ? 14.625 -7.197 -5.721 1.00 91.25 187 LEU A CA 1
ATOM 1503 C C . LEU A 1 187 ? 15.643 -6.695 -6.739 1.00 91.25 187 LEU A C 1
ATOM 1505 O O . LEU A 1 187 ? 15.272 -6.063 -7.724 1.00 91.25 187 LEU A O 1
ATOM 1509 N N . ARG A 1 188 ? 16.917 -7.055 -6.552 1.00 90.88 188 ARG A N 1
ATOM 1510 C CA . ARG A 1 188 ? 17.981 -6.718 -7.504 1.00 90.88 188 ARG A CA 1
ATOM 1511 C C . ARG A 1 188 ? 17.768 -7.372 -8.870 1.00 90.88 188 ARG A C 1
ATOM 1513 O O . ARG A 1 188 ? 18.105 -6.782 -9.892 1.00 90.88 188 ARG A O 1
ATOM 1520 N N . SER A 1 189 ? 17.261 -8.602 -8.915 1.00 91.75 189 SER A N 1
ATOM 1521 C CA . SER A 1 189 ? 16.959 -9.271 -10.183 1.00 91.75 189 SER A CA 1
ATOM 1522 C C . SER A 1 189 ? 15.799 -8.577 -10.901 1.00 91.75 189 SER A C 1
ATOM 1524 O O . SER A 1 189 ? 15.966 -8.175 -12.052 1.00 91.75 189 SER A O 1
ATOM 1526 N N . LEU A 1 190 ? 14.685 -8.344 -10.197 1.00 90.62 190 LEU A N 1
ATOM 1527 C CA . LEU A 1 190 ? 13.495 -7.664 -10.718 1.00 90.62 190 LEU A CA 1
ATOM 1528 C C . LEU A 1 190 ? 13.814 -6.255 -11.232 1.00 90.62 190 LEU A C 1
ATOM 1530 O O . LEU A 1 190 ? 13.441 -5.911 -12.351 1.00 90.62 190 LEU A O 1
ATOM 1534 N N . SER A 1 191 ? 14.574 -5.462 -10.472 1.00 93.00 191 SER A N 1
ATOM 1535 C CA . SER A 1 191 ? 14.927 -4.088 -10.854 1.00 93.00 191 SER A CA 1
ATOM 1536 C C . SER A 1 191 ? 15.765 -3.997 -12.136 1.00 93.00 191 SER A C 1
ATOM 1538 O O . SER A 1 191 ? 15.804 -2.951 -12.782 1.00 93.00 191 SER A O 1
ATOM 1540 N N . ASN A 1 192 ? 16.472 -5.074 -12.494 1.00 93.50 192 ASN A N 1
ATOM 1541 C CA . ASN A 1 192 ? 17.355 -5.136 -13.660 1.00 93.50 192 ASN A CA 1
ATOM 1542 C C . ASN A 1 192 ? 16.698 -5.776 -14.892 1.00 93.50 192 ASN A C 1
ATOM 1544 O O . ASN A 1 192 ? 17.320 -5.822 -15.958 1.00 93.50 192 ASN A O 1
ATOM 1548 N N . MET A 1 193 ? 15.459 -6.262 -14.783 1.00 94.06 193 MET A N 1
ATOM 1549 C CA . MET A 1 193 ? 14.732 -6.792 -15.933 1.00 94.06 193 MET A CA 1
ATOM 1550 C C . MET A 1 193 ? 14.452 -5.675 -16.948 1.00 94.06 193 MET A C 1
ATOM 1552 O O . MET A 1 193 ? 14.068 -4.561 -16.595 1.00 94.06 193 MET A O 1
ATOM 1556 N N . LYS A 1 194 ? 14.663 -5.971 -18.235 1.00 91.69 194 LYS A N 1
ATOM 1557 C CA . LYS A 1 194 ? 14.389 -5.024 -19.333 1.00 91.69 194 LYS A CA 1
ATOM 1558 C C . LYS A 1 194 ? 12.915 -4.975 -19.721 1.00 91.69 194 LYS A C 1
ATOM 1560 O O . LYS A 1 194 ? 12.470 -3.990 -20.290 1.00 91.69 194 LYS A O 1
ATOM 1565 N N . VAL A 1 195 ? 12.191 -6.052 -19.449 1.00 92.94 195 VAL A N 1
ATOM 1566 C CA . VAL A 1 195 ? 10.776 -6.228 -19.772 1.00 92.94 195 VAL A CA 1
ATOM 1567 C C . VAL A 1 195 ? 10.043 -6.674 -18.518 1.00 92.94 195 VAL A C 1
ATOM 1569 O O . VAL A 1 195 ? 10.656 -7.293 -17.644 1.00 92.94 195 VAL A O 1
ATOM 1572 N N . ALA A 1 196 ? 8.749 -6.371 -18.446 1.00 92.81 196 ALA A N 1
ATOM 1573 C CA . ALA A 1 196 ? 7.910 -6.796 -17.337 1.00 92.81 196 ALA A CA 1
ATOM 1574 C C . ALA A 1 196 ? 7.943 -8.326 -17.174 1.00 92.81 196 ALA A C 1
ATOM 1576 O O . ALA A 1 196 ? 7.991 -9.049 -18.178 1.00 92.81 196 ALA A O 1
ATOM 1577 N N . PRO A 1 197 ? 7.906 -8.843 -15.934 1.00 91.44 197 PRO A N 1
ATOM 1578 C CA . PRO A 1 197 ? 7.727 -10.269 -15.719 1.00 91.44 197 PRO A CA 1
ATOM 1579 C C . PRO A 1 197 ? 6.364 -10.715 -16.270 1.00 91.44 197 PRO A C 1
ATOM 1581 O O . PRO A 1 197 ? 5.374 -9.997 -16.157 1.00 91.44 197 PRO A O 1
ATOM 1584 N N . ALA A 1 198 ? 6.304 -11.921 -16.844 1.00 88.75 198 ALA A N 1
ATOM 1585 C CA . ALA A 1 198 ? 5.060 -12.480 -17.390 1.00 88.75 198 ALA A CA 1
ATOM 1586 C C . ALA A 1 198 ? 3.981 -12.713 -16.314 1.00 88.75 198 ALA A C 1
ATOM 1588 O O . ALA A 1 198 ? 2.793 -12.756 -16.618 1.00 88.75 198 ALA A O 1
ATOM 1589 N N . GLY A 1 199 ? 4.402 -12.861 -15.060 1.00 86.56 199 GLY A N 1
ATOM 1590 C CA . GLY A 1 199 ? 3.538 -12.930 -13.895 1.00 86.56 199 GLY A CA 1
ATOM 1591 C C . GLY A 1 199 ? 4.291 -12.437 -12.669 1.00 86.56 199 GLY A C 1
ATOM 1592 O O . GLY A 1 199 ? 5.514 -12.569 -12.583 1.00 86.56 199 GLY A O 1
ATOM 1593 N N . PHE A 1 200 ? 3.558 -11.856 -11.728 1.00 88.06 200 PHE A N 1
ATOM 1594 C CA . PHE A 1 200 ? 4.107 -11.364 -10.477 1.00 88.06 200 PHE A CA 1
ATOM 1595 C C . PHE A 1 200 ? 3.204 -11.800 -9.329 1.00 88.06 200 PHE A C 1
ATOM 1597 O O . PHE A 1 200 ? 1.992 -11.595 -9.362 1.00 88.06 200 PHE A O 1
ATOM 1604 N N . THR A 1 201 ? 3.807 -12.412 -8.316 1.00 86.75 201 THR A N 1
ATOM 1605 C CA . THR A 1 201 ? 3.124 -12.821 -7.092 1.00 86.75 201 THR A CA 1
ATOM 1606 C C . THR A 1 201 ? 3.913 -12.278 -5.921 1.00 86.75 201 THR A C 1
ATOM 1608 O O . THR A 1 201 ? 5.109 -12.542 -5.793 1.00 86.75 201 THR A O 1
ATOM 1611 N N . LEU A 1 202 ? 3.229 -11.520 -5.072 1.00 83.50 202 LEU A N 1
ATOM 1612 C CA . LEU A 1 202 ? 3.790 -10.994 -3.844 1.00 83.50 202 LEU A CA 1
ATOM 1613 C C . LEU A 1 202 ? 3.301 -11.840 -2.679 1.00 83.50 202 LEU A C 1
ATOM 1615 O O . LEU A 1 202 ? 2.099 -11.966 -2.464 1.00 83.50 202 LEU A O 1
ATOM 1619 N N . ILE A 1 203 ? 4.242 -12.418 -1.939 1.00 79.94 203 ILE A N 1
ATOM 1620 C CA . ILE A 1 203 ? 3.949 -13.173 -0.726 1.00 79.94 203 ILE A CA 1
ATOM 1621 C C . ILE A 1 203 ? 4.382 -12.310 0.451 1.00 79.94 203 ILE A C 1
ATOM 1623 O O . ILE A 1 203 ? 5.575 -12.094 0.661 1.00 79.94 203 ILE A O 1
ATOM 1627 N N . PHE A 1 204 ? 3.400 -11.818 1.200 1.00 69.50 204 PHE A N 1
ATOM 1628 C CA . PHE A 1 204 ? 3.628 -11.185 2.490 1.00 69.50 204 PHE A CA 1
ATOM 1629 C C . PHE A 1 204 ? 3.601 -12.240 3.586 1.00 69.50 204 PHE A C 1
ATOM 1631 O O . PHE A 1 204 ? 2.631 -12.980 3.720 1.00 69.50 204 PHE A O 1
ATOM 1638 N N . GLY A 1 205 ? 4.677 -12.312 4.363 1.00 62.09 205 GLY A N 1
ATOM 1639 C CA . GLY A 1 205 ? 4.792 -13.229 5.486 1.00 62.09 205 GLY A CA 1
ATOM 1640 C C . GLY A 1 205 ? 5.720 -12.673 6.556 1.00 62.09 205 GLY A C 1
ATOM 1641 O O . GLY A 1 205 ? 6.599 -11.860 6.274 1.00 62.09 205 GLY A O 1
ATOM 1642 N N . GLY A 1 206 ? 5.508 -13.123 7.789 1.00 59.25 206 GLY A N 1
ATOM 1643 C CA . GLY A 1 206 ? 6.248 -12.694 8.973 1.00 59.25 206 GLY A CA 1
ATOM 1644 C C . GLY A 1 206 ? 5.297 -12.254 10.090 1.00 59.25 206 GLY A C 1
ATOM 1645 O O . GLY A 1 206 ? 4.195 -11.796 9.799 1.00 59.25 206 GLY A O 1
ATOM 1646 N N . PRO A 1 207 ? 5.698 -12.375 11.366 1.00 48.72 207 PRO A N 1
ATOM 1647 C CA . PRO A 1 207 ? 4.833 -12.072 12.512 1.00 48.72 207 PRO A CA 1
ATOM 1648 C C . PRO A 1 207 ? 4.501 -10.575 12.678 1.00 48.72 207 PRO A C 1
ATOM 1650 O O . PRO A 1 207 ? 3.832 -10.205 13.637 1.00 48.72 207 PRO A O 1
ATOM 1653 N N . GLY A 1 208 ? 4.978 -9.709 11.773 1.00 53.28 208 GLY A N 1
ATOM 1654 C CA . GLY A 1 208 ? 5.059 -8.270 12.003 1.00 53.28 208 GLY A CA 1
ATOM 1655 C C . GLY A 1 208 ? 6.092 -7.938 13.086 1.00 53.28 208 GLY A C 1
ATOM 1656 O O . GLY A 1 208 ? 6.513 -8.795 13.865 1.00 53.28 208 GLY A O 1
ATOM 1657 N N . ALA A 1 209 ? 6.549 -6.690 13.131 1.00 51.66 209 ALA A N 1
ATOM 1658 C CA . ALA A 1 209 ? 7.292 -6.225 14.294 1.00 51.66 209 ALA A CA 1
ATOM 1659 C C . ALA A 1 209 ? 6.286 -5.984 15.429 1.00 51.66 209 ALA A C 1
ATOM 1661 O O . ALA A 1 209 ? 5.371 -5.177 15.271 1.00 51.66 209 ALA A O 1
ATOM 1662 N N . GLU A 1 210 ? 6.437 -6.659 16.573 1.00 52.78 210 GLU A N 1
ATOM 1663 C CA . GLU A 1 210 ? 5.718 -6.232 17.777 1.00 52.78 210 GLU A CA 1
ATOM 1664 C C . GLU A 1 210 ? 6.183 -4.806 18.120 1.00 52.78 210 GLU A C 1
ATOM 1666 O O . GLU A 1 210 ? 7.396 -4.557 18.171 1.00 52.78 210 GLU A O 1
ATOM 1671 N N . PRO A 1 211 ? 5.262 -3.853 18.345 1.00 51.66 211 PRO A N 1
ATOM 1672 C CA . PRO A 1 211 ? 5.638 -2.496 18.696 1.00 51.66 211 PRO A CA 1
ATOM 1673 C C . PRO A 1 211 ? 6.432 -2.520 20.002 1.00 51.66 211 PRO A C 1
ATOM 1675 O O . PRO A 1 211 ? 5.937 -2.921 21.058 1.00 51.66 211 PRO A O 1
ATOM 1678 N N . VAL A 1 212 ? 7.689 -2.082 19.937 1.00 50.22 212 VAL A N 1
ATOM 1679 C CA . VAL A 1 212 ? 8.522 -1.925 21.128 1.00 50.22 212 VAL A CA 1
ATOM 1680 C C . VAL A 1 212 ? 7.991 -0.721 21.897 1.00 50.22 212 VAL A C 1
ATOM 1682 O O . VAL A 1 212 ? 8.287 0.425 21.560 1.00 50.22 212 VAL A O 1
ATOM 1685 N N . ILE A 1 213 ? 7.202 -0.968 22.944 1.00 47.75 213 ILE A N 1
ATOM 1686 C CA . ILE A 1 213 ? 6.768 0.087 23.862 1.00 47.75 213 ILE A CA 1
ATOM 1687 C C . ILE A 1 213 ? 8.015 0.611 24.582 1.00 47.75 213 ILE A C 1
ATOM 1689 O O . ILE A 1 213 ? 8.506 0.005 25.536 1.00 47.75 213 ILE A O 1
ATOM 1693 N N . LYS A 1 214 ? 8.551 1.749 24.133 1.00 41.34 214 LYS A N 1
ATOM 1694 C CA . LYS A 1 214 ? 9.554 2.494 24.899 1.00 41.34 214 LYS A CA 1
ATOM 1695 C C . LYS A 1 214 ? 8.841 3.117 26.098 1.00 41.34 214 LYS A C 1
ATOM 1697 O O . LYS A 1 214 ? 8.155 4.122 25.972 1.00 41.34 214 LYS A O 1
ATOM 1702 N N . THR A 1 215 ? 9.001 2.525 27.276 1.00 40.91 215 THR A N 1
ATOM 1703 C CA . THR A 1 215 ? 8.371 2.946 28.543 1.00 40.91 215 THR A CA 1
ATOM 1704 C C . THR A 1 215 ? 8.937 4.244 29.137 1.00 40.91 215 THR A C 1
ATOM 1706 O O . THR A 1 215 ? 8.947 4.418 30.354 1.00 40.91 215 THR A O 1
ATOM 1709 N N . LYS A 1 216 ? 9.410 5.187 28.316 1.00 37.31 216 LYS A N 1
ATOM 1710 C CA . LYS A 1 216 ? 9.854 6.497 28.801 1.00 37.31 216 LYS A CA 1
ATOM 1711 C C . LYS A 1 216 ? 9.230 7.615 27.970 1.00 37.31 216 LYS A C 1
ATOM 1713 O O . LYS A 1 216 ? 9.584 7.738 26.799 1.00 37.31 216 LYS A O 1
ATOM 1718 N N . PRO A 1 217 ? 8.346 8.445 28.553 1.00 44.19 217 PRO A N 1
ATOM 1719 C CA . PRO A 1 217 ? 8.017 9.720 27.943 1.00 44.19 217 PRO A CA 1
ATOM 1720 C C . PRO A 1 217 ? 9.292 10.571 27.951 1.00 44.19 217 PRO A C 1
ATOM 1722 O O . PRO A 1 217 ? 9.846 10.857 29.013 1.00 44.19 217 PRO A O 1
ATOM 1725 N N . ASN A 1 218 ? 9.784 10.942 26.769 1.00 40.50 218 ASN A N 1
ATOM 1726 C CA . ASN A 1 218 ? 10.765 12.015 26.645 1.00 40.50 218 ASN A CA 1
ATOM 1727 C C . ASN A 1 218 ? 10.035 13.329 26.941 1.00 40.50 218 ASN A C 1
ATOM 1729 O O . ASN A 1 218 ? 9.530 13.985 26.038 1.00 40.50 218 ASN A O 1
ATOM 1733 N N . LEU A 1 219 ? 9.937 13.668 28.224 1.00 39.69 219 LEU A N 1
ATOM 1734 C CA . LEU A 1 219 ? 9.674 15.029 28.668 1.00 39.69 219 LEU A CA 1
ATOM 1735 C C . LEU A 1 219 ? 11.020 15.759 28.661 1.00 39.69 219 LEU A C 1
ATOM 1737 O O . LEU A 1 219 ? 11.764 15.670 29.637 1.00 39.69 219 LEU A O 1
ATOM 1741 N N . ASN A 1 220 ? 11.331 16.417 27.545 1.00 36.44 220 ASN A N 1
ATOM 1742 C CA . ASN A 1 220 ? 12.267 17.539 27.505 1.00 36.44 220 ASN A CA 1
ATOM 1743 C C . ASN A 1 220 ? 11.488 18.782 27.093 1.00 36.44 220 ASN A C 1
ATOM 1745 O O . ASN A 1 220 ? 10.769 18.687 26.073 1.00 36.44 220 ASN A O 1
#

Organism: NCBI:txid2484945